Protein 6INX (pdb70)

Organism: NCBI:txid343517

Sequence (339 aa):
NYVVAGYVSDRHLPELTKEELKKLTHINIAFGHVREDRIQTGHLQNLKLLPELKRENPDLTILLSVGGWSAGGFSEAASTEAGRQAMAESAVRAVTEYALDGVDLDWEYPCYAEAGIAASPDDKANFTLLLRTMREALDRQGERDGRHYWLTIAAGADQYYIDGTEMAEVQRYLDFVQLMTYDMRGGFQTLTGHHTNLYTGTGDLFRISVDASVNLFVRAGVPKEKIVIGAAFYSRMWKDVPNVNRGLYQMSPGSGGYGPDFTELAAEYIDRNGFVRYWDEEAKAPYLFDGQTFISYDDEMSIRYKCDYVKAQELAGVMFWEYGCDRTHRLLDALYQGL

CATH classification: 3.20.20.80 (+1 more: 3.10.50.10)

Nearest PDB structures (foldseek):
  6inx-assembly1_A-2  TM=1.003E+00  e=4.781E-78  Paenibacillus barengoltzii
  5gzu-assembly1_A  TM=9.318E-01  e=1.012E-40  Paenibacillus sp. FPU-7
  5gzt-assembly1_B  TM=9.256E-01  e=2.520E-40  Paenibacillus sp. FPU-7
  4r5e-assembly1_A  TM=8.531E-01  e=5.513E-27  Cycas revoluta
  3wij-assembly1_A  TM=8.439E-01  e=3.861E-26  Cycas revoluta

Structure (mmCIF, N/CA/C/O backbone):
data_6INX
#
_entry.id   6INX
#
_cell.length_a   92.890
_cell.length_b   76.300
_cell.length_c   61.440
_cell.angle_alpha   90.00
_cell.angle_beta   126.79
_cell.angle_gamma   90.00
#
_symmetry.space_group_name_H-M   'C 1 2 1'
#
loop_
_entity.id
_entity.type
_entity.pdbx_description
1 polymer N-acetylglucosaminidase
2 water water
#
loop_
_atom_site.group_PDB
_atom_site.id
_atom_site.type_symbol
_atom_site.label_atom_id
_atom_site.label_alt_id
_atom_site.label_comp_id
_atom_site.label_asym_id
_atom_site.label_entity_id
_atom_site.label_seq_id
_atom_site.pdbx_PDB_ins_code
_atom_site.Cartn_x
_atom_site.Cartn_y
_atom_site.Cartn_z
_atom_site.occupancy
_atom_site.B_iso_or_equiv
_atom_site.auth_seq_id
_atom_site.auth_comp_id
_atom_site.auth_asym_id
_atom_site.auth_atom_id
_atom_site.pdbx_PDB_model_num
ATOM 1 N N . ASN A 1 4 ? 17.991 70.929 13.891 1.00 44.26 4 ASN A N 1
ATOM 2 C CA . ASN A 1 4 ? 17.678 69.633 13.299 1.00 33.50 4 ASN A CA 1
ATOM 3 C C . ASN A 1 4 ? 18.841 69.131 12.457 1.00 29.06 4 ASN A C 1
ATOM 4 O O . ASN A 1 4 ? 19.532 69.906 11.799 1.00 31.86 4 ASN A O 1
ATOM 9 N N . TYR A 1 5 ? 19.053 67.823 12.485 1.00 23.71 5 TYR A N 1
ATOM 10 C CA . TYR A 1 5 ? 20.127 67.196 11.735 1.00 21.15 5 TYR A CA 1
ATOM 11 C C . TYR A 1 5 ? 19.560 66.045 10.919 1.00 19.32 5 TYR A C 1
ATOM 12 O O . TYR A 1 5 ? 18.515 65.478 11.248 1.00 19.31 5 TYR A O 1
ATOM 21 N N . VAL A 1 6 ? 20.269 65.712 9.840 1.00 16.20 6 VAL A N 1
ATOM 22 C CA . VAL A 1 6 ? 19.936 64.534 9.046 1.00 17.22 6 VAL A CA 1
ATOM 23 C C . VAL A 1 6 ? 20.302 63.287 9.837 1.00 15.40 6 VAL A C 1
ATOM 24 O O . VAL A 1 6 ? 21.420 63.169 10.354 1.00 15.51 6 VAL A O 1
ATOM 28 N N . VAL A 1 7 ? 19.355 62.364 9.960 1.00 14.39 7 VAL A N 1
ATOM 29 C CA . VAL A 1 7 ? 19.608 61.010 10.448 1.00 14.27 7 VAL A CA 1
ATOM 30 C C . VAL A 1 7 ? 19.112 60.083 9.344 1.00 18.64 7 VAL A C 1
ATOM 31 O O . VAL A 1 7 ? 17.910 59.795 9.245 1.00 15.50 7 VAL A O 1
ATOM 35 N N . ALA A 1 8 ? 20.021 59.632 8.485 1.00 15.87 8 ALA A N 1
ATOM 36 C CA . ALA A 1 8 ? 19.653 58.945 7.255 1.00 17.01 8 ALA A CA 1
ATOM 37 C C . ALA A 1 8 ? 20.129 57.502 7.309 1.00 18.60 8 ALA A C 1
ATOM 38 O O . ALA A 1 8 ? 21.305 57.238 7.569 1.00 17.75 8 ALA A O 1
ATOM 40 N N . GLY A 1 9 ? 19.219 56.576 7.086 1.00 13.38 9 GLY A N 1
ATOM 41 C CA . GLY A 1 9 ? 19.578 55.175 7.122 1.00 11.86 9 GLY A CA 1
ATOM 42 C C . GLY A 1 9 ? 19.426 54.501 5.774 1.00 12.45 9 GLY A C 1
ATOM 43 O O . GLY A 1 9 ? 18.376 54.619 5.132 1.00 12.41 9 GLY A O 1
ATOM 44 N N . TYR A 1 10 ? 20.464 53.799 5.329 1.00 12.45 10 TYR A N 1
ATOM 45 C CA . TYR A 1 10 ? 20.298 52.869 4.221 1.00 11.66 10 TYR A CA 1
ATOM 46 C C . TYR A 1 10 ? 19.508 51.656 4.689 1.00 11.94 10 TYR A C 1
ATOM 47 O O . TYR A 1 10 ? 19.807 51.070 5.737 1.00 14.20 10 TYR A O 1
ATOM 56 N N . VAL A 1 11 ? 18.453 51.327 3.950 1.00 10.72 11 VAL A N 1
ATOM 57 C CA . VAL A 1 11 ? 17.631 50.155 4.223 1.00 12.25 11 VAL A CA 1
ATOM 58 C C . VAL A 1 11 ? 17.496 49.384 2.922 1.00 13.61 11 VAL A C 1
ATOM 59 O O . VAL A 1 11 ? 16.985 49.920 1.932 1.00 12.96 11 VAL A O 1
ATOM 63 N N . SER A 1 12 ? 17.951 48.133 2.914 1.00 14.19 12 SER A N 1
ATOM 64 C CA . SER A 1 12 ? 17.714 47.297 1.743 1.00 14.74 12 SER A CA 1
ATOM 65 C C . SER A 1 12 ? 16.215 47.101 1.536 1.00 15.19 12 SER A C 1
ATOM 66 O O . SER A 1 12 ? 15.428 47.115 2.485 1.00 16.31 12 SER A O 1
ATOM 69 N N . ASP A 1 13 ? 15.810 46.958 0.270 1.00 14.29 13 ASP A N 1
ATOM 70 C CA . ASP A 1 13 ? 14.399 46.714 -0.022 1.00 15.33 13 ASP A CA 1
ATOM 71 C C . ASP A 1 13 ? 13.882 45.517 0.767 1.00 18.16 13 ASP A C 1
ATOM 72 O O . ASP A 1 13 ? 12.744 45.521 1.254 1.00 18.12 13 ASP A O 1
ATOM 77 N N . ARG A 1 14 ? 14.729 44.501 0.934 1.00 18.53 14 ARG A N 1
ATOM 78 C CA . ARG A 1 14 ? 14.344 43.297 1.661 1.00 20.55 14 ARG A CA 1
ATOM 79 C C . ARG A 1 14 ? 14.040 43.586 3.129 1.00 21.08 14 ARG A C 1
ATOM 80 O O . ARG A 1 14 ? 13.257 42.857 3.754 1.00 23.14 14 ARG A O 1
ATOM 88 N N . HIS A 1 15 ? 14.618 44.647 3.693 1.00 18.72 15 HIS A N 1
ATOM 89 C CA . HIS A 1 15 ? 14.441 44.965 5.107 1.00 18.93 15 HIS A CA 1
ATOM 90 C C . HIS A 1 15 ? 13.342 45.984 5.377 1.00 20.45 15 HIS A C 1
ATOM 91 O O . HIS A 1 15 ? 13.055 46.262 6.545 1.00 20.51 15 HIS A O 1
ATOM 98 N N . LEU A 1 16 ? 12.730 46.553 4.341 1.00 19.28 16 LEU A N 1
ATOM 99 C CA . LEU A 1 16 ? 11.650 47.519 4.545 1.00 17.24 16 LEU A CA 1
ATOM 100 C C . LEU A 1 16 ? 10.546 47.027 5.474 1.00 20.35 16 LEU A C 1
ATOM 101 O O . LEU A 1 16 ? 10.118 47.804 6.342 1.00 20.49 16 LEU A O 1
ATOM 106 N N . PRO A 1 17 ? 10.047 45.790 5.364 1.00 23.64 17 PRO A N 1
ATOM 107 C CA . PRO A 1 17 ? 8.978 45.354 6.284 1.00 24.47 17 PRO A CA 1
ATOM 108 C C . PRO A 1 17 ? 9.404 45.281 7.738 1.00 25.54 17 PRO A C 1
ATOM 109 O O . PRO A 1 17 ? 8.536 45.250 8.619 1.00 29.31 17 PRO A O 1
ATOM 113 N N . GLU A 1 18 ? 10.700 45.250 8.026 1.00 23.69 18 GLU A N 1
ATOM 114 C CA . GLU A 1 18 ? 11.146 45.195 9.410 1.00 26.56 18 GLU A CA 1
ATOM 115 C C . GLU A 1 18 ? 11.092 46.546 10.114 1.00 31.19 18 GLU A C 1
ATOM 116 O O . GLU A 1 18 ? 11.219 46.587 11.342 1.00 31.03 18 GLU A O 1
ATOM 122 N N . LEU A 1 19 ? 10.895 47.639 9.379 1.00 23.46 19 LEU A N 1
ATOM 123 C CA . LEU A 1 19 ? 10.852 48.956 9.999 1.00 24.44 19 LEU A CA 1
ATOM 124 C C . LEU A 1 19 ? 9.613 49.089 10.877 1.00 22.32 19 LEU A C 1
ATOM 125 O O . LEU A 1 19 ? 8.492 48.807 10.440 1.00 27.10 19 LEU A O 1
ATOM 130 N N . THR A 1 20 ? 9.822 49.516 12.117 1.00 25.41 20 THR A N 1
ATOM 131 C CA . THR A 1 20 ? 8.751 49.756 13.071 1.00 26.77 20 THR A CA 1
ATOM 132 C C . THR A 1 20 ? 8.507 51.253 13.200 1.00 26.60 20 THR A C 1
ATOM 133 O O . THR A 1 20 ? 9.340 52.077 12.816 1.00 21.72 20 THR A O 1
ATOM 137 N N . LYS A 1 21 ? 7.343 51.602 13.756 1.00 25.62 21 LYS A N 1
ATOM 138 C CA . LYS A 1 21 ? 7.020 53.015 13.929 1.00 23.77 21 LYS A CA 1
ATOM 139 C C . LYS A 1 21 ? 8.051 53.716 14.807 1.00 22.53 21 LYS A C 1
ATOM 140 O O . LYS A 1 21 ? 8.464 54.846 14.510 1.00 21.21 21 LYS A O 1
ATOM 146 N N . GLU A 1 22 ? 8.479 53.064 15.892 1.00 23.77 22 GLU A N 1
ATOM 147 C CA . GLU A 1 22 ? 9.459 53.678 16.785 1.00 25.58 22 GLU A CA 1
ATOM 148 C C . GLU A 1 22 ? 10.767 53.978 16.059 1.00 24.33 22 GLU A C 1
ATOM 149 O O . GLU A 1 22 ? 11.362 55.043 16.257 1.00 22.99 22 GLU A O 1
ATOM 155 N N . GLU A 1 23 ? 11.222 53.056 15.203 1.00 22.57 23 GLU A N 1
ATOM 156 C CA . GLU A 1 23 ? 12.440 53.297 14.431 1.00 22.34 23 GLU A CA 1
ATOM 157 C C . GLU A 1 23 ? 12.229 54.391 13.395 1.00 19.27 23 GLU A C 1
ATOM 158 O O . GLU A 1 23 ? 13.106 55.241 13.191 1.00 21.01 23 GLU A O 1
ATOM 164 N N . LEU A 1 24 ? 11.073 54.380 12.725 1.00 16.71 24 LEU A N 1
ATOM 165 C CA . LEU A 1 24 ? 10.805 55.366 11.684 1.00 20.66 24 LEU A CA 1
ATOM 166 C C . LEU A 1 24 ? 10.818 56.780 12.238 1.00 19.75 24 LEU A C 1
ATOM 167 O O . LEU A 1 24 ? 11.241 57.712 11.544 1.00 22.28 24 LEU A O 1
ATOM 172 N N . LYS A 1 25 ? 10.377 56.961 13.486 1.00 19.11 25 LYS A N 1
ATOM 173 C CA . LYS A 1 25 ? 10.338 58.293 14.073 1.00 20.38 25 LYS A CA 1
ATOM 174 C C . LYS A 1 25 ? 11.725 58.810 14.426 1.00 18.41 25 LYS A C 1
ATOM 175 O O . LYS A 1 25 ? 11.883 60.014 14.650 1.00 22.53 25 LYS A O 1
ATOM 181 N N . LYS A 1 26 ? 12.724 57.934 14.479 1.00 19.25 26 LYS A N 1
ATOM 182 C CA . LYS A 1 26 ? 14.091 58.338 14.772 1.00 17.45 26 LYS A CA 1
ATOM 183 C C . LYS A 1 26 ? 14.868 58.751 13.533 1.00 20.87 26 LYS A C 1
ATOM 184 O O . LYS A 1 26 ? 15.928 59.372 13.664 1.00 21.41 26 LYS A O 1
ATOM 190 N N . LEU A 1 27 ? 14.374 58.416 12.348 1.00 16.92 27 LEU A N 1
ATOM 191 C CA . LEU A 1 27 ? 15.038 58.737 11.096 1.00 17.06 27 LEU A CA 1
ATOM 192 C C . LEU A 1 27 ? 14.430 59.985 10.471 1.00 19.48 27 LEU A C 1
ATOM 193 O O . LEU A 1 27 ? 13.232 60.254 10.605 1.00 18.83 27 LEU A O 1
ATOM 198 N N . THR A 1 28 ? 15.269 60.755 9.786 1.00 14.42 28 THR A N 1
ATOM 199 C CA . THR A 1 28 ? 14.767 61.799 8.904 1.00 14.98 28 THR A CA 1
ATOM 200 C C . THR A 1 28 ? 14.708 61.348 7.457 1.00 15.62 28 THR A C 1
ATOM 201 O O . THR A 1 28 ? 13.860 61.830 6.698 1.00 14.17 28 THR A O 1
ATOM 205 N N . HIS A 1 29 ? 15.564 60.402 7.075 1.00 15.13 29 HIS A N 1
ATOM 206 C CA . HIS A 1 29 ? 15.637 59.919 5.706 1.00 13.88 29 HIS A CA 1
ATOM 207 C C . HIS A 1 29 ? 15.869 58.416 5.710 1.00 12.85 29 HIS A C 1
ATOM 208 O O . HIS A 1 29 ? 16.572 57.882 6.570 1.00 12.94 29 HIS A O 1
ATOM 215 N N . ILE A 1 30 ? 15.285 57.743 4.729 1.00 13.09 30 ILE A N 1
ATOM 216 C CA . ILE A 1 30 ? 15.633 56.367 4.405 1.00 13.43 30 ILE A CA 1
ATOM 217 C C . ILE A 1 30 ? 16.134 56.353 2.971 1.00 12.31 30 ILE A C 1
ATOM 218 O O . ILE A 1 30 ? 15.517 56.964 2.095 1.00 13.88 30 ILE A O 1
ATOM 223 N N . ASN A 1 31 ? 17.265 55.675 2.737 1.00 11.87 31 ASN A N 1
ATOM 224 C CA . ASN A 1 31 ? 17.797 55.430 1.396 1.00 12.73 31 ASN A CA 1
ATOM 225 C C . ASN A 1 31 ? 17.550 53.961 1.059 1.00 11.49 31 ASN A C 1
ATOM 226 O O . ASN A 1 31 ? 18.133 53.069 1.686 1.00 12.87 31 ASN A O 1
ATOM 231 N N . ILE A 1 32 ? 16.689 53.703 0.077 1.00 10.45 32 ILE A N 1
ATOM 232 C CA . ILE A 1 32 ? 16.332 52.326 -0.254 1.00 9.72 32 ILE A CA 1
ATOM 233 C C . ILE A 1 32 ? 17.375 51.751 -1.207 1.00 11.81 32 ILE A C 1
ATOM 234 O O . ILE A 1 32 ? 17.581 52.280 -2.299 1.00 11.48 32 ILE A O 1
ATOM 239 N N . ALA A 1 33 ? 17.991 50.633 -0.824 1.00 12.25 33 ALA A N 1
ATOM 240 C CA . ALA A 1 33 ? 19.072 50.020 -1.597 1.00 11.40 33 ALA A CA 1
ATOM 241 C C . ALA A 1 33 ? 18.581 48.729 -2.247 1.00 12.90 33 ALA A C 1
ATOM 242 O O . ALA A 1 33 ? 18.104 47.832 -1.541 1.00 13.93 33 ALA A O 1
ATOM 244 N N . PHE A 1 34 ? 18.706 48.606 -3.576 1.00 12.82 34 PHE A N 1
ATOM 245 C CA . PHE A 1 34 ? 19.216 49.619 -4.520 1.00 9.76 34 PHE A CA 1
ATOM 246 C C . PHE A 1 34 ? 18.436 49.456 -5.821 1.00 14.04 34 PHE A C 1
ATOM 247 O O . PHE A 1 34 ? 18.171 48.327 -6.242 1.00 15.46 34 PHE A O 1
ATOM 255 N N . GLY A 1 35 ? 18.123 50.554 -6.498 1.00 11.96 35 GLY A N 1
ATOM 256 C CA . GLY A 1 35 ? 17.829 50.468 -7.914 1.00 11.02 35 GLY A CA 1
ATOM 257 C C . GLY A 1 35 ? 19.090 50.225 -8.720 1.00 10.57 35 GLY A C 1
ATOM 258 O O . GLY A 1 35 ? 20.209 50.437 -8.251 1.00 11.66 35 GLY A O 1
ATOM 259 N N . HIS A 1 36 ? 18.913 49.728 -9.944 1.00 12.28 36 HIS A N 1
ATOM 260 C CA . HIS A 1 36 ? 20.026 49.455 -10.845 1.00 12.23 36 HIS A CA 1
ATOM 261 C C . HIS A 1 36 ? 19.843 50.231 -12.145 1.00 12.41 36 HIS A C 1
ATOM 262 O O . HIS A 1 36 ? 18.778 50.785 -12.408 1.00 15.55 36 HIS A O 1
ATOM 269 N N . VAL A 1 37 ? 20.901 50.270 -12.957 1.00 11.42 37 VAL A N 1
ATOM 270 C CA . VAL A 1 37 ? 20.892 50.963 -14.245 1.00 13.03 37 VAL A CA 1
ATOM 271 C C . VAL A 1 37 ? 20.980 49.920 -15.350 1.00 11.89 37 VAL A C 1
ATOM 272 O O . VAL A 1 37 ? 21.915 49.109 -15.376 1.00 14.96 37 VAL A O 1
ATOM 276 N N . ARG A 1 38 ? 20.005 49.935 -16.254 1.00 10.73 38 ARG A N 1
ATOM 277 C CA . ARG A 1 38 ? 20.033 49.114 -17.456 1.00 14.77 38 ARG A CA 1
ATOM 278 C C . ARG A 1 38 ? 19.474 49.952 -18.590 1.00 14.99 38 ARG A C 1
ATOM 279 O O . ARG A 1 38 ? 18.477 50.657 -18.405 1.00 12.44 38 ARG A O 1
ATOM 287 N N . GLU A 1 39 ? 20.120 49.878 -19.756 1.00 15.06 39 GLU A N 1
ATOM 288 C CA . GLU A 1 39 ? 19.682 50.638 -20.930 1.00 16.93 39 GLU A CA 1
ATOM 289 C C . GLU A 1 39 ? 19.576 52.127 -20.614 1.00 12.63 39 GLU A C 1
ATOM 290 O O . GLU A 1 39 ? 18.652 52.818 -21.050 1.00 13.83 39 GLU A O 1
ATOM 296 N N . ASP A 1 40 ? 20.528 52.614 -19.816 1.00 11.58 40 ASP A N 1
ATOM 297 C CA . ASP A 1 40 ? 20.638 54.022 -19.446 1.00 11.32 40 ASP A CA 1
ATOM 298 C C . ASP A 1 40 ? 19.500 54.496 -18.556 1.00 9.71 40 ASP A C 1
ATOM 299 O O . ASP A 1 40 ? 19.314 55.703 -18.399 1.00 10.25 40 ASP A O 1
ATOM 304 N N . ARG A 1 41 ? 18.738 53.598 -17.945 1.00 10.11 41 ARG A N 1
ATOM 305 C CA . ARG A 1 41 ? 17.588 53.970 -17.134 1.00 9.08 41 ARG A CA 1
ATOM 306 C C . ARG A 1 41 ? 17.615 53.283 -15.771 1.00 11.78 41 ARG A C 1
ATOM 307 O O . ARG A 1 41 ? 18.025 52.122 -15.646 1.00 11.82 41 ARG A O 1
ATOM 315 N N . ILE A 1 42 ? 17.153 54.012 -14.756 1.00 11.19 42 ILE A N 1
ATOM 316 C CA . ILE A 1 42 ? 16.962 53.445 -13.424 1.00 11.01 42 ILE A CA 1
ATOM 317 C C . ILE A 1 42 ? 15.889 52.371 -13.475 1.00 13.23 42 ILE A C 1
ATOM 318 O O . ILE A 1 42 ? 14.779 52.600 -13.974 1.00 13.00 42 ILE A O 1
ATOM 323 N N . GLN A 1 43 ? 16.212 51.196 -12.940 1.00 12.41 43 GLN A N 1
ATOM 324 C CA . GLN A 1 43 ? 15.324 50.043 -12.930 1.00 14.66 43 GLN A CA 1
ATOM 325 C C . GLN A 1 43 ? 14.885 49.753 -11.503 1.00 13.10 43 GLN A C 1
ATOM 326 O O . GLN A 1 43 ? 15.722 49.686 -10.598 1.00 13.56 43 GLN A O 1
ATOM 332 N N . THR A 1 44 ? 13.575 49.563 -11.312 1.00 13.76 44 THR A N 1
ATOM 333 C CA . THR A 1 44 ? 13.009 49.225 -10.008 1.00 15.34 44 THR A CA 1
ATOM 334 C C . THR A 1 44 ? 12.275 47.890 -9.984 1.00 17.60 44 THR A C 1
ATOM 335 O O . THR A 1 44 ? 11.773 47.506 -8.924 1.00 17.62 44 THR A O 1
ATOM 339 N N . GLY A 1 45 ? 12.208 47.171 -11.109 1.00 17.54 45 GLY A N 1
ATOM 340 C CA . GLY A 1 45 ? 11.371 45.983 -11.201 1.00 20.74 45 GLY A CA 1
ATOM 341 C C . GLY A 1 45 ? 11.802 44.833 -10.314 1.00 22.39 45 GLY A C 1
ATOM 342 O O . GLY A 1 45 ? 10.985 43.958 -10.010 1.00 22.56 45 GLY A O 1
ATOM 343 N N . HIS A 1 46 ? 13.064 44.807 -9.896 1.00 18.82 46 HIS A N 1
ATOM 344 C CA . HIS A 1 46 ? 13.541 43.756 -9.008 1.00 19.59 46 HIS A CA 1
ATOM 345 C C . HIS A 1 46 ? 13.222 44.032 -7.543 1.00 19.41 46 HIS A C 1
ATOM 346 O O . HIS A 1 46 ? 13.347 43.123 -6.714 1.00 22.15 46 HIS A O 1
ATOM 353 N N . LEU A 1 47 ? 12.827 45.255 -7.200 1.00 16.47 47 LEU A N 1
ATOM 354 C CA . LEU A 1 47 ? 12.548 45.598 -5.811 1.00 19.35 47 LEU A CA 1
ATOM 355 C C . LEU A 1 47 ? 11.139 45.155 -5.439 1.00 21.00 47 LEU A C 1
ATOM 356 O O . LEU A 1 47 ? 10.204 45.280 -6.233 1.00 24.13 47 LEU A O 1
ATOM 361 N N . GLN A 1 48 ? 10.983 44.648 -4.217 1.00 28.33 48 GLN A N 1
ATOM 362 C CA . GLN A 1 48 ? 9.776 43.907 -3.869 1.00 29.14 48 GLN A CA 1
ATOM 363 C C . GLN A 1 48 ? 8.816 44.628 -2.932 1.00 30.95 48 GLN A C 1
ATOM 364 O O . GLN A 1 48 ? 7.619 44.335 -2.962 1.00 34.58 48 GLN A O 1
ATOM 370 N N . ASN A 1 49 ? 9.288 45.566 -2.112 1.00 24.03 49 ASN A N 1
ATOM 371 C CA . ASN A 1 49 ? 8.475 46.104 -1.027 1.00 21.16 49 ASN A CA 1
ATOM 372 C C . ASN A 1 49 ? 8.121 47.577 -1.207 1.00 19.86 49 ASN A C 1
ATOM 373 O O . ASN A 1 49 ? 7.777 48.250 -0.228 1.00 18.14 49 ASN A O 1
ATOM 378 N N . LEU A 1 50 ? 8.167 48.088 -2.440 1.00 21.50 50 LEU A N 1
ATOM 379 C CA . LEU A 1 50 ? 7.926 49.509 -2.656 1.00 18.06 50 LEU A CA 1
ATOM 380 C C . LEU A 1 50 ? 6.481 49.909 -2.387 1.00 17.78 50 LEU A C 1
ATOM 381 O O . LEU A 1 50 ? 6.217 51.098 -2.169 1.00 20.72 50 LEU A O 1
ATOM 386 N N . LYS A 1 51 ? 5.550 48.952 -2.386 1.00 21.93 51 LYS A N 1
ATOM 387 C CA . LYS A 1 51 ? 4.162 49.255 -2.051 1.00 22.78 51 LYS A CA 1
ATOM 388 C C . LYS A 1 51 ? 3.972 49.582 -0.578 1.00 23.74 51 LYS A C 1
ATOM 389 O O . LYS A 1 51 ? 2.915 50.109 -0.209 1.00 20.83 51 LYS A O 1
ATOM 395 N N . LEU A 1 52 ? 4.967 49.295 0.263 1.00 19.34 52 LEU A N 1
ATOM 396 C CA . LEU A 1 52 ? 4.908 49.607 1.685 1.00 17.71 52 LEU A CA 1
ATOM 397 C C . LEU A 1 52 ? 5.166 51.078 1.985 1.00 17.57 52 LEU A C 1
ATOM 398 O O . LEU A 1 52 ? 4.898 51.518 3.107 1.00 18.56 52 LEU A O 1
ATOM 403 N N . LEU A 1 53 ? 5.660 51.848 1.016 1.00 16.78 53 LEU A N 1
ATOM 404 C CA . LEU A 1 53 ? 6.110 53.205 1.315 1.00 19.86 53 LEU A CA 1
ATOM 405 C C . LEU A 1 53 ? 5.023 54.142 1.835 1.00 17.23 53 LEU A C 1
ATOM 406 O O . LEU A 1 53 ? 5.303 54.883 2.793 1.00 18.47 53 LEU A O 1
ATOM 411 N N . PRO A 1 54 ? 3.803 54.182 1.275 1.00 19.71 54 PRO A N 1
ATOM 412 C CA . PRO A 1 54 ? 2.776 55.059 1.862 1.00 19.18 54 PRO A CA 1
ATOM 413 C C . PRO A 1 54 ? 2.538 54.828 3.344 1.00 18.58 54 PRO A C 1
ATOM 414 O O . PRO A 1 54 ? 2.342 55.797 4.086 1.00 20.15 54 PRO A O 1
ATOM 418 N N . GLU A 1 55 ? 2.550 53.573 3.798 1.00 16.96 55 GLU A N 1
ATOM 419 C CA . GLU A 1 55 ? 2.338 53.308 5.218 1.00 16.93 55 GLU A CA 1
ATOM 420 C C . GLU A 1 55 ? 3.509 53.798 6.053 1.00 20.40 55 GLU A C 1
ATOM 421 O O . GLU A 1 55 ? 3.316 54.296 7.170 1.00 21.33 55 GLU A O 1
ATOM 427 N N . LEU A 1 56 ? 4.734 53.664 5.536 1.00 18.73 56 LEU A N 1
ATOM 428 C CA . LEU A 1 56 ? 5.884 54.191 6.263 1.00 19.16 56 LEU A CA 1
ATOM 429 C C . LEU A 1 56 ? 5.782 55.703 6.408 1.00 19.07 56 LEU A C 1
ATOM 430 O O . LEU A 1 56 ? 6.076 56.258 7.475 1.00 21.60 56 LEU A O 1
ATOM 435 N N . LYS A 1 57 ? 5.365 56.386 5.341 1.00 20.32 57 LYS A N 1
ATOM 436 C CA . LYS A 1 57 ? 5.206 57.832 5.403 1.00 19.63 57 LYS A CA 1
ATOM 437 C C . LYS A 1 57 ? 4.066 58.227 6.328 1.00 22.43 57 LYS A C 1
ATOM 438 O O . LYS A 1 57 ? 4.136 59.270 6.984 1.00 23.71 57 LYS A O 1
ATOM 444 N N . ARG A 1 58 ? 3.010 57.414 6.387 1.00 23.48 58 ARG A N 1
ATOM 445 C CA . ARG A 1 58 ? 1.921 57.686 7.319 1.00 21.75 58 ARG A CA 1
ATOM 446 C C . ARG A 1 58 ? 2.403 57.598 8.763 1.00 21.62 58 ARG A C 1
ATOM 447 O O . ARG A 1 58 ? 2.010 58.411 9.608 1.00 25.12 58 ARG A O 1
ATOM 455 N N . GLU A 1 59 ? 3.288 56.640 9.055 1.00 23.56 59 GLU A N 1
ATOM 456 C CA . GLU A 1 59 ? 3.792 56.468 10.417 1.00 21.59 59 GLU A CA 1
ATOM 457 C C . GLU A 1 59 ? 4.725 57.601 10.843 1.00 25.04 59 GLU A C 1
ATOM 458 O O . GLU A 1 59 ? 4.769 57.947 12.030 1.00 24.52 59 GLU A O 1
ATOM 464 N N . ASN A 1 60 ? 5.495 58.167 9.913 1.00 20.26 60 ASN A N 1
ATOM 465 C CA . ASN A 1 60 ? 6.294 59.364 10.182 1.00 21.14 60 ASN A CA 1
ATOM 466 C C . ASN A 1 60 ? 6.180 60.305 8.996 1.00 22.63 60 ASN A C 1
ATOM 467 O O . ASN A 1 60 ? 6.952 60.212 8.033 1.00 20.06 60 ASN A O 1
ATOM 472 N N . PRO A 1 61 ? 5.234 61.247 9.035 1.00 22.33 61 PRO A N 1
ATOM 473 C CA . PRO A 1 61 ? 5.039 62.142 7.885 1.00 20.59 61 PRO A CA 1
ATOM 474 C C . PRO A 1 61 ? 6.206 63.079 7.612 1.00 21.99 61 PRO A C 1
ATOM 475 O O . PRO A 1 61 ? 6.222 63.708 6.546 1.00 27.28 61 PRO A O 1
ATOM 479 N N . ASP A 1 62 ? 7.171 63.195 8.525 1.00 21.60 62 ASP A N 1
ATOM 480 C CA . ASP A 1 62 ? 8.358 64.011 8.314 1.00 22.46 62 ASP A CA 1
ATOM 481 C C . ASP A 1 62 ? 9.480 63.251 7.615 1.00 20.21 62 ASP A C 1
ATOM 482 O O . ASP A 1 62 ? 10.521 63.846 7.313 1.00 21.91 62 ASP A O 1
ATOM 487 N N . LEU A 1 63 ? 9.293 61.961 7.358 1.00 15.99 63 LEU A N 1
ATOM 48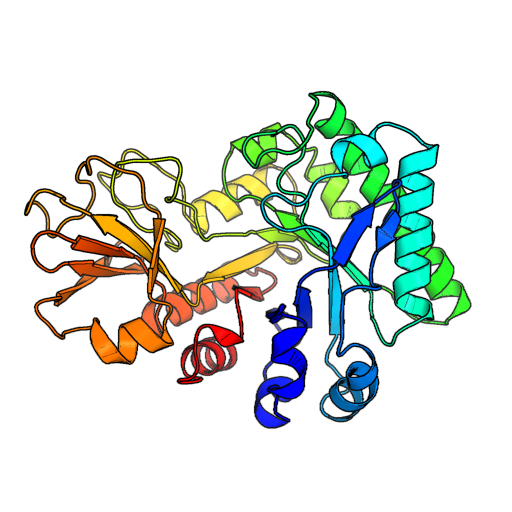8 C CA . LEU A 1 63 ? 10.341 61.121 6.792 1.00 17.52 63 LEU A CA 1
ATOM 489 C C . LEU A 1 63 ? 10.456 61.354 5.292 1.00 16.15 63 LEU A C 1
ATOM 490 O O . LEU A 1 63 ? 9.443 61.404 4.587 1.00 19.81 63 LEU A O 1
ATOM 495 N N . THR A 1 64 ? 11.692 61.492 4.804 1.00 14.45 64 THR A N 1
ATOM 496 C CA . THR A 1 64 ? 11.977 61.585 3.375 1.00 13.41 64 THR A CA 1
ATOM 497 C C . THR A 1 64 ? 12.527 60.240 2.906 1.00 15.31 64 THR A C 1
ATOM 498 O O . THR A 1 64 ? 13.485 59.724 3.491 1.00 14.86 64 THR A O 1
ATOM 502 N N . ILE A 1 65 ? 11.920 59.672 1.868 1.00 13.40 65 ILE A N 1
ATOM 503 C CA . ILE A 1 65 ? 12.266 58.336 1.386 1.00 11.73 65 ILE A CA 1
ATOM 504 C C . ILE A 1 65 ? 12.895 58.471 0.009 1.00 11.60 65 ILE A C 1
ATOM 505 O O . ILE A 1 65 ? 12.230 58.872 -0.954 1.00 12.92 65 ILE A O 1
ATOM 510 N N . LEU A 1 66 ? 14.175 58.118 -0.095 1.00 11.98 66 LEU A N 1
ATOM 511 C CA . LEU A 1 66 ? 14.908 58.191 -1.352 1.00 12.56 66 LEU A CA 1
ATOM 512 C C . LEU A 1 66 ? 15.162 56.794 -1.906 1.00 11.27 66 LEU A C 1
ATOM 513 O O . LEU A 1 66 ? 15.326 55.822 -1.157 1.00 12.09 66 LEU A O 1
ATOM 518 N N . LEU A 1 67 ? 15.194 56.694 -3.229 1.00 10.23 67 LEU A N 1
ATOM 519 C CA . LEU A 1 67 ? 15.644 55.468 -3.874 1.00 9.50 67 LEU A CA 1
ATOM 520 C C . LEU A 1 67 ? 17.129 55.615 -4.166 1.00 11.46 67 LEU A C 1
ATOM 521 O O . LEU A 1 67 ? 17.524 56.513 -4.920 1.00 11.00 67 LEU A O 1
ATOM 526 N N . SER A 1 68 ? 17.951 54.760 -3.565 1.00 11.74 68 SER A N 1
ATOM 527 C CA . SER A 1 68 ? 19.372 54.774 -3.872 1.00 11.51 68 SER A CA 1
ATOM 528 C C . SER A 1 68 ? 19.610 53.923 -5.107 1.00 11.56 68 SER A C 1
ATOM 529 O O . SER A 1 68 ? 19.094 52.809 -5.209 1.00 12.23 68 SER A O 1
ATOM 532 N N . VAL A 1 69 ? 20.385 54.446 -6.049 1.00 9.99 69 VAL A N 1
ATOM 533 C CA . VAL A 1 69 ? 20.601 53.801 -7.341 1.00 10.47 69 VAL A CA 1
ATOM 534 C C . VAL A 1 69 ? 22.084 53.516 -7.462 1.00 11.04 69 VAL A C 1
ATOM 535 O O . VAL A 1 69 ? 22.895 54.445 -7.442 1.00 11.68 69 VAL A O 1
ATOM 539 N N . GLY A 1 70 ? 22.436 52.240 -7.604 1.00 10.91 70 GLY A N 1
ATOM 540 C CA . GLY A 1 70 ? 23.826 51.875 -7.792 1.00 12.47 70 GLY A CA 1
ATOM 541 C C . GLY A 1 70 ? 24.329 50.953 -6.709 1.00 12.03 70 GLY A C 1
ATOM 542 O O . GLY A 1 70 ? 23.764 49.876 -6.497 1.00 12.99 70 GLY A O 1
ATOM 543 N N . GLY A 1 71 ? 25.387 51.367 -6.013 1.00 10.61 71 GLY A N 1
ATOM 544 C CA . GLY A 1 71 ? 26.071 50.517 -5.062 1.00 13.05 71 GLY A CA 1
ATOM 545 C C . GLY A 1 71 ? 27.334 49.933 -5.666 1.00 11.93 71 GLY A C 1
ATOM 546 O O . GLY A 1 71 ? 27.589 50.023 -6.869 1.00 11.37 71 GLY A O 1
ATOM 547 N N . TRP A 1 72 ? 28.144 49.317 -4.804 1.00 13.77 72 TRP A N 1
ATOM 548 C CA . TRP A 1 72 ? 29.412 48.762 -5.262 1.00 12.52 72 TRP A CA 1
ATOM 549 C C . TRP A 1 72 ? 29.182 47.668 -6.296 1.00 13.27 72 TRP A C 1
ATOM 550 O O . TRP A 1 72 ? 28.423 46.723 -6.062 1.00 14.01 72 TRP A O 1
ATOM 561 N N . SER A 1 73 ? 29.832 47.820 -7.451 1.00 12.42 73 SER A N 1
ATOM 562 C CA . SER A 1 73 ? 29.811 46.917 -8.601 1.00 10.23 73 SER A CA 1
ATOM 563 C C . SER A 1 73 ? 28.578 47.059 -9.478 1.00 12.32 73 SER A C 1
ATOM 564 O O . SER A 1 73 ? 28.421 46.289 -10.432 1.00 14.41 73 SER A O 1
ATOM 567 N N . ALA A 1 74 ? 27.717 48.033 -9.207 1.00 11.02 74 ALA A N 1
ATOM 568 C CA . ALA A 1 74 ? 26.565 48.282 -10.059 1.00 11.31 74 ALA A CA 1
ATOM 569 C C . ALA A 1 74 ? 27.014 49.122 -11.247 1.00 12.87 74 ALA A C 1
ATOM 570 O O . ALA A 1 74 ? 27.465 50.261 -11.075 1.00 12.75 74 ALA A O 1
ATOM 572 N N . GLY A 1 75 ? 26.877 48.575 -12.457 1.00 11.78 75 GLY A N 1
ATOM 573 C CA . GLY A 1 75 ? 27.380 49.234 -13.641 1.00 12.88 75 GLY A CA 1
ATOM 574 C C . GLY A 1 75 ? 26.323 50.058 -14.351 1.00 11.88 75 GLY A C 1
ATOM 575 O O . GLY A 1 75 ? 25.202 50.238 -13.880 1.00 12.98 75 GLY A O 1
ATOM 576 N N . GLY A 1 76 ? 26.715 50.574 -15.516 1.00 10.86 76 GLY A N 1
ATOM 577 C CA . GLY A 1 76 ? 25.816 51.321 -16.377 1.00 11.68 76 GLY A CA 1
ATOM 578 C C . GLY A 1 76 ? 25.926 52.828 -16.275 1.00 11.68 76 GLY A C 1
ATOM 579 O O . GLY A 1 76 ? 25.372 53.523 -17.130 1.00 11.34 76 GLY A O 1
ATOM 580 N N . PHE A 1 77 ? 26.639 53.348 -15.273 1.00 9.34 77 PHE A N 1
ATOM 581 C CA . PHE A 1 77 ? 26.656 54.788 -15.028 1.00 9.85 77 PHE A CA 1
ATOM 582 C C . PHE A 1 77 ? 27.543 55.528 -16.015 1.00 9.40 77 PHE A C 1
ATOM 583 O O . PHE A 1 77 ? 27.135 56.549 -16.572 1.00 10.44 77 PHE A O 1
ATOM 591 N N . SER A 1 78 ? 28.792 55.083 -16.194 1.00 10.92 78 SER A N 1
ATOM 592 C CA . SER A 1 78 ? 29.660 55.757 -17.154 1.00 8.57 78 SER A CA 1
ATOM 593 C C . SER A 1 78 ? 29.038 55.732 -18.546 1.00 10.05 78 SER A C 1
ATOM 594 O O . SER A 1 78 ? 29.091 56.723 -19.282 1.00 10.77 78 SER A O 1
ATOM 597 N N . GLU A 1 79 ? 28.436 54.603 -18.913 1.00 9.65 79 GLU A N 1
ATOM 598 C CA . GLU A 1 79 ? 27.755 54.482 -20.203 1.00 10.23 79 GLU A CA 1
ATOM 599 C C . GLU A 1 79 ? 26.612 55.487 -20.326 1.00 12.01 79 GLU A C 1
ATOM 600 O O . GLU A 1 79 ? 26.523 56.234 -21.314 1.00 11.71 79 GLU A O 1
ATOM 606 N N . ALA A 1 80 ? 25.731 55.529 -19.323 1.00 12.67 80 ALA A N 1
ATOM 607 C CA . ALA A 1 80 ? 24.594 56.447 -19.378 1.00 10.62 80 ALA A CA 1
ATOM 608 C C . ALA A 1 80 ? 25.056 57.898 -19.378 1.00 11.77 80 ALA A C 1
ATOM 609 O O . ALA A 1 80 ? 24.518 58.729 -20.114 1.00 12.55 80 ALA A O 1
ATOM 611 N N . ALA A 1 81 ? 26.061 58.223 -18.560 1.00 9.24 81 ALA A N 1
ATOM 612 C CA . ALA A 1 81 ? 26.482 59.614 -18.474 1.00 9.22 81 ALA A CA 1
ATOM 613 C C . ALA A 1 81 ? 27.235 60.085 -19.707 1.00 10.09 81 ALA A C 1
ATOM 614 O O . ALA A 1 81 ? 27.431 61.296 -19.857 1.00 11.03 81 ALA A O 1
ATOM 616 N N . SER A 1 82 ? 27.662 59.172 -20.579 1.00 11.27 82 SER A N 1
ATOM 617 C CA . SER A 1 82 ? 28.543 59.498 -21.692 1.00 11.94 82 SER A CA 1
ATOM 618 C C . SER A 1 82 ? 27.832 60.170 -22.861 1.00 12.45 82 SER A C 1
ATOM 619 O O . SER A 1 82 ? 28.518 60.700 -23.743 1.00 13.55 82 SER A O 1
ATOM 622 N N . THR A 1 83 ? 26.500 60.154 -22.908 1.00 12.16 83 THR A N 1
ATOM 623 C CA . THR A 1 83 ? 25.764 60.782 -24.001 1.00 11.25 83 THR A CA 1
ATOM 624 C C . THR A 1 83 ? 24.639 61.630 -23.435 1.00 12.09 83 THR A C 1
ATOM 625 O O . THR A 1 83 ? 24.131 61.372 -22.338 1.00 10.44 83 THR A O 1
ATOM 629 N N . GLU A 1 84 ? 24.255 62.653 -24.201 1.00 11.20 84 GLU A N 1
ATOM 630 C CA . GLU A 1 84 ? 23.086 63.435 -23.824 1.00 11.99 84 GLU A CA 1
ATOM 631 C C . GLU A 1 84 ? 21.848 62.552 -23.725 1.00 10.42 84 GLU A C 1
ATOM 632 O O . GLU A 1 84 ? 21.025 62.719 -22.819 1.00 11.87 84 GLU A O 1
ATOM 638 N N . ALA A 1 85 ? 21.712 61.585 -24.641 1.00 10.87 85 ALA A N 1
ATOM 639 C CA . ALA A 1 85 ? 20.556 60.696 -24.606 1.00 10.55 85 ALA A CA 1
ATOM 640 C C . ALA A 1 85 ? 20.516 59.893 -23.314 1.00 8.88 85 ALA A C 1
ATOM 641 O O . ALA A 1 85 ? 19.455 59.738 -22.704 1.00 9.85 85 ALA A O 1
ATOM 643 N N . GLY A 1 86 ? 21.669 59.368 -22.889 1.00 9.73 86 GLY A N 1
ATOM 644 C CA . GLY A 1 86 ? 21.704 58.581 -21.668 1.00 10.80 86 GLY A CA 1
ATOM 645 C C . GLY A 1 86 ? 21.458 59.409 -20.423 1.00 9.98 86 GLY A C 1
ATOM 646 O O . GLY A 1 86 ? 20.832 58.928 -19.475 1.00 10.38 86 GLY A O 1
ATOM 647 N N . ARG A 1 87 ? 21.943 60.655 -20.406 1.00 10.14 87 ARG A N 1
ATOM 648 C CA . ARG A 1 87 ? 21.664 61.536 -19.273 1.00 9.32 87 ARG A CA 1
ATOM 649 C C . ARG A 1 87 ? 20.183 61.878 -19.204 1.00 9.00 87 ARG A C 1
ATOM 650 O O . ARG A 1 87 ? 19.590 61.883 -18.118 1.00 10.23 87 ARG A O 1
ATOM 658 N N . GLN A 1 88 ? 19.559 62.135 -20.358 1.00 9.32 88 GLN A N 1
ATOM 659 C CA . GLN A 1 88 ? 18.114 62.355 -20.375 1.00 10.36 88 GLN A CA 1
ATOM 660 C C . GLN A 1 88 ? 17.350 61.104 -19.952 1.00 9.76 88 GLN A C 1
ATOM 661 O O . GLN A 1 88 ? 16.318 61.194 -19.272 1.00 10.69 88 GLN A O 1
ATOM 667 N N . ALA A 1 89 ? 17.816 59.923 -20.378 1.00 9.07 89 ALA A N 1
ATOM 668 C CA . ALA A 1 89 ? 17.133 58.689 -19.993 1.00 8.72 89 ALA A CA 1
ATOM 669 C C . ALA A 1 89 ? 17.185 58.475 -18.487 1.00 8.81 89 ALA A C 1
ATOM 670 O O . ALA A 1 89 ? 16.187 58.070 -17.881 1.00 10.00 89 ALA A O 1
ATOM 672 N N . MET A 1 90 ? 18.342 58.733 -17.870 1.00 9.40 90 MET A N 1
ATOM 673 C CA . MET A 1 90 ? 18.446 58.619 -16.422 1.00 8.56 90 MET A CA 1
ATOM 674 C C . MET A 1 90 ? 17.498 59.589 -15.738 1.00 9.04 90 MET A C 1
ATOM 675 O O . MET A 1 90 ? 16.843 59.236 -14.750 1.00 11.40 90 MET A O 1
ATOM 680 N N . ALA A 1 91 ? 17.436 60.822 -16.236 1.00 10.45 91 ALA A N 1
ATOM 681 C CA . ALA A 1 91 ? 16.554 61.818 -15.644 1.00 9.78 91 ALA A CA 1
ATOM 682 C C . ALA A 1 91 ? 15.098 61.402 -15.781 1.00 10.14 91 ALA A C 1
ATOM 683 O O . ALA A 1 91 ? 14.318 61.497 -14.826 1.00 11.60 91 ALA A O 1
ATOM 685 N N . GLU A 1 92 ? 14.712 60.937 -16.978 1.00 9.81 92 GLU A N 1
ATOM 686 C CA . GLU A 1 92 ? 13.341 60.475 -17.169 1.00 10.38 92 GLU A CA 1
ATOM 687 C C . GLU A 1 92 ? 13.001 59.322 -16.233 1.00 10.94 92 GLU A C 1
ATOM 688 O O . GLU A 1 92 ? 11.884 59.249 -15.704 1.00 11.83 92 GLU A O 1
ATOM 694 N N . SER A 1 93 ? 13.947 58.399 -16.027 1.00 10.12 93 SER A N 1
ATOM 695 C CA . SER A 1 93 ? 13.664 57.236 -15.196 1.00 10.64 93 SER A CA 1
ATOM 696 C C . SER A 1 93 ? 13.612 57.601 -13.719 1.00 11.76 93 SER A C 1
ATOM 697 O O . SER A 1 93 ? 12.937 56.921 -12.936 1.00 11.76 93 SER A O 1
ATOM 700 N N . ALA A 1 94 ? 14.308 58.667 -13.320 1.00 10.44 94 ALA A N 1
ATOM 701 C CA . ALA A 1 94 ? 14.166 59.159 -11.954 1.00 10.53 94 ALA A CA 1
ATOM 702 C C . ALA A 1 94 ? 12.772 59.721 -11.742 1.00 12.84 94 ALA A C 1
ATOM 703 O O . ALA A 1 94 ? 12.145 59.481 -10.700 1.00 12.19 94 ALA A O 1
ATOM 705 N N . VAL A 1 95 ? 12.271 60.456 -12.738 1.00 11.38 95 VAL A N 1
ATOM 706 C CA . VAL A 1 95 ? 10.911 60.976 -12.671 1.00 12.34 95 VAL A CA 1
ATOM 707 C C . VAL A 1 95 ? 9.907 59.833 -12.635 1.00 12.71 95 VAL A C 1
ATOM 708 O O . VAL A 1 95 ? 8.908 59.889 -11.910 1.00 13.38 95 VAL A O 1
ATOM 712 N N . ARG A 1 96 ? 10.152 58.779 -13.425 1.00 11.43 96 ARG A N 1
ATOM 713 C CA . ARG A 1 96 ? 9.290 57.604 -13.385 1.00 13.29 96 ARG A CA 1
ATOM 714 C C . ARG A 1 96 ? 9.237 57.004 -11.985 1.00 14.16 96 ARG A C 1
ATOM 715 O O . ARG A 1 96 ? 8.157 56.679 -11.480 1.00 13.58 96 ARG A O 1
ATOM 723 N N . ALA A 1 97 ? 10.389 56.896 -11.323 1.00 11.97 97 ALA A N 1
ATOM 724 C CA . ALA A 1 97 ? 10.426 56.308 -9.989 1.00 12.71 97 ALA A CA 1
ATOM 725 C C . ALA A 1 97 ? 9.564 57.095 -9.008 1.00 13.12 97 ALA A C 1
ATOM 726 O O . ALA A 1 97 ? 8.773 56.512 -8.253 1.00 15.03 97 ALA A O 1
ATOM 728 N N . VAL A 1 98 ? 9.682 58.425 -9.021 1.00 13.02 98 VAL A N 1
ATOM 729 C CA . VAL A 1 98 ? 8.953 59.236 -8.040 1.00 13.81 98 VAL A CA 1
ATOM 730 C C . VAL A 1 98 ? 7.481 59.415 -8.371 1.00 16.73 98 VAL A C 1
ATOM 731 O O . VAL A 1 98 ? 6.722 59.905 -7.520 1.00 18.44 98 VAL A O 1
ATOM 735 N N . THR A 1 99 ? 7.050 59.059 -9.582 1.00 13.82 99 THR A N 1
ATOM 736 C CA . THR A 1 99 ? 5.626 59.106 -9.903 1.00 15.22 99 THR A CA 1
ATOM 737 C C . THR A 1 99 ? 4.948 57.749 -9.806 1.00 16.43 99 THR A C 1
ATOM 738 O O . THR A 1 99 ? 3.735 57.691 -9.566 1.00 19.61 99 THR A O 1
ATOM 742 N N . GLU A 1 100 ? 5.702 56.661 -9.971 1.00 14.13 100 GLU A N 1
ATOM 743 C CA . GLU A 1 100 ? 5.168 55.312 -9.838 1.00 15.74 100 GLU A CA 1
ATOM 744 C C . GLU A 1 100 ? 5.051 54.879 -8.385 1.00 17.54 100 GLU A C 1
ATOM 745 O O . GLU A 1 100 ? 4.198 54.044 -8.060 1.00 17.97 100 GLU A O 1
ATOM 751 N N . TYR A 1 101 ? 5.900 55.414 -7.508 1.00 15.80 101 TYR A N 1
ATOM 752 C CA . TYR A 1 101 ? 5.948 54.996 -6.116 1.00 16.32 101 TYR A CA 1
ATOM 753 C C . TYR A 1 101 ? 6.026 56.219 -5.218 1.00 14.27 101 TYR A C 1
ATOM 754 O O . TYR A 1 101 ? 6.298 57.333 -5.672 1.00 15.53 101 TYR A O 1
ATOM 763 N N . ALA A 1 102 ? 5.821 55.990 -3.918 1.00 16.17 102 ALA A N 1
ATOM 764 C CA . ALA A 1 102 ? 5.823 57.066 -2.938 1.00 15.89 102 ALA A CA 1
ATOM 765 C C . ALA A 1 102 ? 7.254 57.410 -2.551 1.00 16.95 102 ALA A C 1
ATOM 766 O O . ALA A 1 102 ? 7.617 57.391 -1.371 1.00 18.66 102 ALA A O 1
ATOM 768 N N . LEU A 1 103 ? 8.071 57.703 -3.549 1.00 14.23 103 LEU A N 1
ATOM 769 C CA . LEU A 1 103 ? 9.461 58.077 -3.346 1.00 13.87 103 LEU A CA 1
ATOM 770 C C . LEU A 1 103 ? 9.584 59.592 -3.405 1.00 14.46 103 LEU A C 1
ATOM 771 O O . LEU A 1 103 ? 8.915 60.249 -4.210 1.00 15.84 103 LEU A O 1
ATOM 776 N N . ASP A 1 104 ? 10.431 60.143 -2.538 1.00 12.29 104 ASP A N 1
ATOM 777 C CA . ASP A 1 104 ? 10.640 61.582 -2.483 1.00 13.10 104 ASP A CA 1
ATOM 778 C C . ASP A 1 104 ? 11.828 62.040 -3.306 1.00 13.39 104 ASP A C 1
ATOM 779 O O . ASP A 1 104 ? 12.038 63.246 -3.445 1.00 12.40 104 ASP A O 1
ATOM 784 N N . GLY A 1 105 ? 12.599 61.119 -3.858 1.00 12.64 105 GLY A N 1
ATOM 785 C CA . GLY A 1 105 ? 13.723 61.511 -4.682 1.00 13.19 105 GLY A CA 1
ATOM 786 C C . GLY A 1 105 ? 14.664 60.340 -4.894 1.00 9.96 105 GLY A C 1
ATOM 787 O O . GLY A 1 105 ? 14.331 59.189 -4.601 1.00 10.63 105 GLY A O 1
ATOM 788 N N . VAL A 1 106 ? 15.852 60.674 -5.380 1.00 10.31 106 VAL A N 1
ATOM 789 C CA . VAL A 1 106 ? 16.847 59.692 -5.785 1.00 9.35 106 VAL A CA 1
ATOM 790 C C . VAL A 1 106 ? 18.178 60.030 -5.136 1.00 10.95 106 VAL A C 1
ATOM 791 O O . VAL A 1 106 ? 18.590 61.196 -5.102 1.00 10.63 106 VAL A O 1
ATOM 795 N N . ASP A 1 107 ? 18.845 59.010 -4.625 1.00 10.05 107 ASP A N 1
ATOM 796 C CA . ASP A 1 107 ? 20.215 59.108 -4.138 1.00 10.80 107 ASP A CA 1
ATOM 797 C C . ASP A 1 107 ? 21.082 58.331 -5.125 1.00 10.46 107 ASP A C 1
ATOM 798 O O . ASP A 1 107 ? 20.962 57.107 -5.222 1.00 11.50 107 ASP A O 1
ATOM 803 N N . LEU A 1 108 ? 21.966 59.015 -5.842 1.00 9.58 108 LEU A N 1
ATOM 804 C CA . LEU A 1 108 ? 22.806 58.344 -6.828 1.00 11.94 108 LEU A CA 1
ATOM 805 C C . LEU A 1 108 ? 24.079 57.829 -6.171 1.00 10.98 108 LEU A C 1
ATOM 806 O O . LEU A 1 108 ? 24.826 58.603 -5.563 1.00 11.34 108 LEU A O 1
ATOM 811 N N . ASP A 1 109 ? 24.335 56.523 -6.322 1.00 10.46 109 ASP A N 1
ATOM 812 C CA . ASP A 1 109 ? 25.478 55.871 -5.688 1.00 10.83 109 ASP A CA 1
ATOM 813 C C . ASP A 1 109 ? 26.363 55.217 -6.750 1.00 10.05 109 ASP 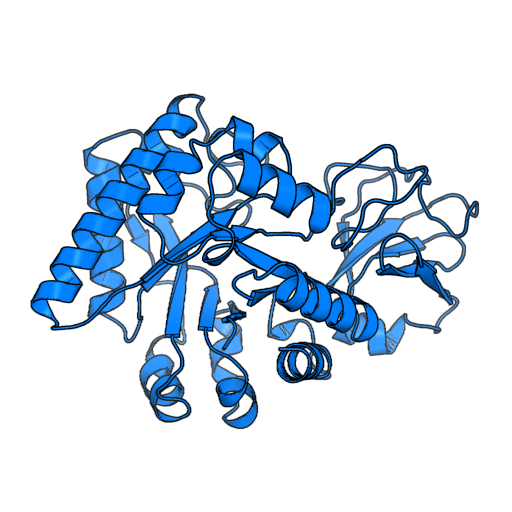A C 1
ATOM 814 O O . ASP A 1 109 ? 26.543 53.997 -6.759 1.00 10.90 109 ASP A O 1
ATOM 819 N N . TRP A 1 110 ? 26.899 56.021 -7.660 1.00 8.06 110 TRP A N 1
ATOM 820 C CA . TRP A 1 110 ? 27.860 55.570 -8.662 1.00 8.21 110 TRP A CA 1
ATOM 821 C C . TRP A 1 110 ? 29.237 55.497 -8.006 1.00 10.39 110 TRP A C 1
ATOM 822 O O . TRP A 1 110 ? 29.751 56.500 -7.507 1.00 9.94 110 TRP A O 1
ATOM 833 N N . GLU A 1 111 ? 29.830 54.307 -7.986 1.00 10.44 111 GLU A N 1
ATOM 834 C CA . GLU A 1 111 ? 31.083 54.098 -7.265 1.00 9.97 111 GLU A CA 1
ATOM 835 C C . GLU A 1 111 ? 32.151 53.628 -8.246 1.00 9.27 111 GLU A C 1
ATOM 836 O O . GLU A 1 111 ? 32.333 52.423 -8.416 1.00 10.69 111 GLU A O 1
ATOM 842 N N . TYR A 1 112 ? 32.850 54.552 -8.909 1.00 8.09 112 TYR A N 1
ATOM 843 C CA . TYR A 1 112 ? 32.748 56.006 -8.742 1.00 8.21 112 TYR A CA 1
ATOM 844 C C . TYR A 1 112 ? 33.096 56.612 -10.104 1.00 9.33 112 TYR A C 1
ATOM 845 O O . TYR A 1 112 ? 33.779 55.964 -10.896 1.00 9.93 112 TYR A O 1
ATOM 854 N N . PRO A 1 113 ? 32.696 57.857 -10.373 1.00 9.89 113 PRO A N 1
ATOM 855 C CA . PRO A 1 113 ? 33.077 58.489 -11.645 1.00 9.11 113 PRO A CA 1
ATOM 856 C C . PRO A 1 113 ? 34.587 58.453 -11.843 1.00 9.95 113 PRO A C 1
ATOM 857 O O . PRO A 1 113 ? 35.345 58.843 -10.952 1.00 9.78 113 PRO A O 1
ATOM 861 N N . CYS A 1 114 ? 35.020 57.930 -13.002 1.00 9.26 114 CYS A N 1
ATOM 862 C CA . CYS A 1 114 ? 36.408 57.775 -13.447 1.00 10.44 114 CYS A CA 1
ATOM 863 C C . CYS A 1 114 ? 37.070 56.487 -12.968 1.00 11.18 114 CYS A C 1
ATOM 864 O O . CYS A 1 114 ? 38.201 56.203 -13.381 1.00 10.75 114 CYS A O 1
ATOM 867 N N . TYR A 1 115 ? 36.412 55.708 -12.114 1.00 11.47 115 TYR A N 1
ATOM 868 C CA . TYR A 1 115 ? 37.026 54.556 -11.458 1.00 11.37 115 TYR A CA 1
ATOM 869 C C . TYR A 1 115 ? 36.300 53.272 -11.833 1.00 8.23 115 TYR A C 1
ATOM 870 O O . TYR A 1 115 ? 35.083 53.164 -11.658 1.00 10.85 115 TYR A O 1
ATOM 879 N N . ALA A 1 116 ? 37.047 52.300 -12.349 1.00 10.19 116 ALA A N 1
ATOM 880 C CA . ALA A 1 116 ? 36.481 51.036 -12.790 1.00 12.34 116 ALA A CA 1
ATOM 881 C C . ALA A 1 116 ? 36.791 49.890 -11.838 1.00 9.74 116 ALA A C 1
ATOM 882 O O . ALA A 1 116 ? 36.491 48.728 -12.159 1.00 11.95 116 ALA A O 1
ATOM 884 N N . GLU A 1 117 ? 37.358 50.193 -10.664 1.00 10.19 117 GLU A N 1
ATOM 885 C CA . GLU A 1 117 ? 37.859 49.166 -9.761 1.00 10.93 117 GLU A CA 1
ATOM 886 C C . GLU A 1 117 ? 36.773 48.211 -9.281 1.00 11.86 117 GLU A C 1
ATOM 887 O O . GLU A 1 117 ? 37.091 47.081 -8.883 1.00 14.29 117 GLU A O 1
ATOM 893 N N . ALA A 1 118 ? 35.505 48.628 -9.297 1.00 10.89 118 ALA A N 1
ATOM 894 C CA . ALA A 1 118 ? 34.429 47.747 -8.865 1.00 13.49 118 ALA A CA 1
ATOM 895 C C . ALA A 1 118 ? 33.985 46.789 -9.958 1.00 13.92 118 ALA A C 1
ATOM 896 O O . ALA A 1 118 ? 33.042 46.019 -9.737 1.00 15.63 118 ALA A O 1
ATOM 898 N N . GLY A 1 119 ? 34.650 46.798 -11.109 1.00 11.26 119 GLY A N 1
ATOM 899 C CA . GLY A 1 119 ? 34.254 45.950 -12.214 1.00 12.09 119 GLY A CA 1
ATOM 900 C C . GLY A 1 119 ? 33.198 46.562 -13.096 1.00 15.84 119 GLY A C 1
ATOM 901 O O . GLY A 1 119 ? 32.381 45.834 -13.676 1.00 20.72 119 GLY A O 1
ATOM 902 N N . ILE A 1 120 ? 33.179 47.890 -13.201 1.00 12.68 120 ILE A N 1
ATOM 903 C CA . ILE A 1 120 ? 32.212 48.620 -14.004 1.00 11.82 120 ILE A CA 1
ATOM 904 C C . ILE A 1 120 ? 32.984 49.452 -15.023 1.00 11.33 120 ILE A C 1
ATOM 905 O O . ILE A 1 120 ? 34.197 49.633 -14.923 1.00 12.70 120 ILE A O 1
ATOM 910 N N . ALA A 1 121 ? 32.273 49.940 -16.029 1.00 11.13 121 ALA A N 1
ATOM 911 C CA . ALA A 1 121 ? 32.916 50.819 -16.993 1.00 10.28 121 ALA A CA 1
ATOM 912 C C . ALA A 1 121 ? 33.253 52.174 -16.375 1.00 9.93 121 ALA A C 1
ATOM 913 O O . ALA A 1 121 ? 32.566 52.665 -15.464 1.00 10.64 121 ALA A O 1
ATOM 915 N N . ALA A 1 122 ? 34.322 52.787 -16.890 1.00 9.79 122 ALA A N 1
ATOM 916 C CA . ALA A 1 122 ? 34.728 54.114 -16.453 1.00 8.82 122 ALA A CA 1
ATOM 917 C C . ALA A 1 122 ? 35.512 54.787 -17.561 1.00 11.68 122 ALA A C 1
ATOM 918 O O . ALA A 1 122 ? 36.036 54.136 -18.473 1.00 13.78 122 ALA A O 1
ATOM 920 N N . SER A 1 123 ? 35.627 56.106 -17.441 1.00 11.01 123 SER A N 1
ATOM 921 C CA . SER A 1 123 ? 36.321 56.909 -18.436 1.00 12.90 123 SER A CA 1
ATOM 922 C C . SER A 1 123 ? 36.780 58.199 -17.780 1.00 12.63 123 SER A C 1
ATOM 923 O O . SER A 1 123 ? 36.106 58.700 -16.876 1.00 11.31 123 SER A O 1
ATOM 926 N N . PRO A 1 124 ? 37.913 58.767 -18.207 1.00 12.15 124 PRO A N 1
ATOM 927 C CA . PRO A 1 124 ? 38.247 60.121 -17.745 1.00 10.70 124 PRO A CA 1
ATOM 928 C C . PRO A 1 124 ? 37.153 61.126 -18.030 1.00 11.81 124 PRO A C 1
ATOM 929 O O . PRO A 1 124 ? 37.056 62.133 -17.325 1.00 12.36 124 PRO A O 1
ATOM 933 N N . ASP A 1 125 ? 36.335 60.889 -19.063 1.00 11.39 125 ASP A N 1
ATOM 934 C CA . ASP A 1 125 ? 35.223 61.782 -19.364 1.00 13.40 125 ASP A CA 1
ATOM 935 C C . ASP A 1 125 ? 34.175 61.801 -18.259 1.00 12.71 125 ASP A C 1
ATOM 936 O O . ASP A 1 125 ? 33.343 62.716 -18.236 1.00 11.90 125 ASP A O 1
ATOM 941 N N . ASP A 1 126 ? 34.196 60.822 -17.342 1.00 10.80 126 ASP A N 1
ATOM 942 C CA . ASP A 1 126 ? 33.201 60.774 -16.271 1.00 11.41 126 ASP A CA 1
ATOM 943 C C . ASP A 1 126 ? 33.260 62.014 -15.386 1.00 9.70 126 ASP A C 1
ATOM 944 O O . ASP A 1 126 ? 32.258 62.378 -14.762 1.00 10.29 126 ASP A O 1
ATOM 949 N N . LYS A 1 127 ? 34.431 62.641 -15.274 1.00 9.13 127 LYS A N 1
ATOM 950 C CA . LYS A 1 127 ? 34.550 63.798 -14.388 1.00 10.32 127 LYS A CA 1
ATOM 951 C C . LYS A 1 127 ? 33.615 64.922 -14.822 1.00 13.80 127 LYS A C 1
ATOM 952 O O . LYS A 1 127 ? 32.854 65.462 -14.010 1.00 12.81 127 LYS A O 1
ATOM 958 N N . ALA A 1 128 ? 33.634 65.271 -16.108 1.00 11.59 128 ALA A N 1
ATOM 959 C CA . ALA A 1 128 ? 32.690 66.269 -16.596 1.00 13.28 128 ALA A CA 1
ATOM 960 C C . ALA A 1 128 ? 31.286 65.690 -16.733 1.00 11.89 128 ALA A C 1
ATOM 961 O O . ALA A 1 128 ? 30.299 66.373 -16.434 1.00 12.27 128 ALA A O 1
ATOM 963 N N . ASN A 1 129 ? 31.178 64.417 -17.138 1.00 10.70 129 ASN A N 1
ATOM 964 C CA . ASN A 1 129 ? 29.865 63.850 -17.447 1.00 8.04 129 ASN A CA 1
ATOM 965 C C . ASN A 1 129 ? 29.016 63.644 -16.194 1.00 8.13 129 ASN A C 1
ATOM 966 O O . ASN A 1 129 ? 27.784 63.695 -16.273 1.00 10.14 129 ASN A O 1
ATOM 971 N N . PHE A 1 130 ? 29.650 63.404 -15.039 1.00 9.40 130 PHE A N 1
ATOM 972 C CA . PHE A 1 130 ? 28.907 63.265 -13.784 1.00 9.26 130 PHE A CA 1
ATOM 973 C C . PHE A 1 130 ? 28.165 64.552 -13.443 1.00 9.55 130 PHE A C 1
ATOM 974 O O . PHE A 1 130 ? 26.998 64.518 -13.031 1.00 10.79 130 PHE A O 1
ATOM 982 N N . THR A 1 131 ? 28.822 65.699 -13.630 1.00 10.24 131 THR A N 1
ATOM 983 C CA . THR A 1 131 ? 28.164 66.978 -13.392 1.00 10.53 131 THR A CA 1
ATOM 984 C C . THR A 1 131 ? 26.976 67.148 -14.325 1.00 10.32 131 THR A C 1
ATOM 985 O O . THR A 1 131 ? 25.898 67.573 -13.898 1.00 11.65 131 THR A O 1
ATOM 989 N N . LEU A 1 132 ? 27.171 66.848 -15.614 1.00 10.03 132 LEU A N 1
ATOM 990 C CA . LEU A 1 132 ? 26.076 66.962 -16.577 1.00 10.55 132 LEU A CA 1
ATOM 991 C C . LEU A 1 132 ? 24.932 66.017 -16.235 1.00 10.97 132 LEU A C 1
ATOM 992 O O . LEU A 1 132 ? 23.755 66.375 -16.376 1.00 11.57 132 LEU A O 1
ATOM 997 N N . LEU A 1 133 ? 25.256 64.792 -15.817 1.00 9.95 133 LEU A N 1
ATOM 998 C CA . LEU A 1 133 ? 24.216 63.839 -15.440 1.00 10.28 133 LEU A CA 1
ATOM 999 C C . LEU A 1 133 ? 23.367 64.369 -14.286 1.00 9.28 133 LEU A C 1
ATOM 1000 O O . LEU A 1 133 ? 22.129 64.321 -14.335 1.00 9.68 133 LEU A O 1
ATOM 1005 N N . LEU A 1 134 ? 24.021 64.837 -13.214 1.00 9.31 134 LEU A N 1
ATOM 1006 C CA . LEU A 1 134 ? 23.278 65.317 -12.054 1.00 8.94 134 LEU A CA 1
ATOM 1007 C C . LEU A 1 134 ? 22.481 66.571 -12.381 1.00 11.91 134 LEU A C 1
ATOM 1008 O O . LEU A 1 134 ? 21.370 66.749 -11.876 1.00 10.98 134 LEU A O 1
ATOM 1013 N N . ARG A 1 135 ? 23.043 67.462 -13.200 1.00 10.35 135 ARG A N 1
ATOM 1014 C CA . ARG A 1 135 ? 22.298 68.647 -13.616 1.00 12.96 135 ARG A CA 1
ATOM 1015 C C . ARG A 1 135 ? 21.022 68.246 -14.345 1.00 11.51 135 ARG A C 1
ATOM 1016 O O . ARG A 1 135 ? 19.937 68.767 -14.065 1.00 12.88 135 ARG A O 1
ATOM 1024 N N . THR A 1 136 ? 21.132 67.284 -15.268 1.00 10.20 136 THR A N 1
ATOM 1025 C CA . THR A 1 136 ? 19.975 66.868 -16.054 1.00 10.91 136 THR A CA 1
ATOM 1026 C C . THR A 1 136 ? 18.937 66.175 -15.179 1.00 11.26 136 THR A C 1
ATOM 1027 O O . THR A 1 136 ? 17.728 66.381 -15.341 1.00 11.66 136 THR A O 1
ATOM 1031 N N . MET A 1 137 ? 19.393 65.351 -14.238 1.00 11.19 137 MET A N 1
ATOM 1032 C CA . MET A 1 137 ? 18.467 64.682 -13.337 1.00 11.20 137 MET A CA 1
ATOM 1033 C C . MET A 1 137 ? 17.776 65.682 -12.415 1.00 9.91 137 MET A C 1
ATOM 1034 O O . MET A 1 137 ? 16.568 65.574 -12.169 1.00 10.57 137 MET A O 1
ATOM 1039 N N . ARG A 1 138 ? 18.528 66.655 -11.896 1.00 11.70 138 ARG A N 1
ATOM 1040 C CA . ARG A 1 138 ? 17.923 67.694 -11.066 1.00 12.06 138 ARG A CA 1
ATOM 1041 C C . ARG A 1 138 ? 16.903 68.505 -11.854 1.00 12.09 138 ARG A C 1
ATOM 1042 O O . ARG A 1 138 ? 15.819 68.804 -11.347 1.00 12.15 138 ARG A O 1
ATOM 1050 N N . GLU A 1 139 ? 17.227 68.849 -13.100 1.00 12.82 139 GLU A N 1
ATOM 1051 C CA . GLU A 1 139 ? 16.276 69.589 -13.926 1.00 13.76 139 GLU A CA 1
ATOM 1052 C C . GLU A 1 139 ? 14.970 68.826 -14.092 1.00 14.68 139 GLU A C 1
ATOM 1053 O O . GLU A 1 139 ? 13.883 69.406 -13.964 1.00 14.08 139 GLU A O 1
ATOM 1059 N N . ALA A 1 140 ? 15.052 67.518 -14.359 1.00 12.30 140 ALA A N 1
ATOM 1060 C CA . ALA A 1 140 ? 13.845 66.725 -14.583 1.00 12.30 140 ALA A CA 1
ATOM 1061 C C . ALA A 1 140 ? 13.047 66.559 -13.301 1.00 12.13 140 ALA A C 1
ATOM 1062 O O . ALA A 1 140 ? 11.812 66.652 -13.312 1.00 12.84 140 ALA A O 1
ATOM 1064 N N . LEU A 1 141 ? 13.736 66.314 -12.183 1.00 10.78 141 LEU A N 1
ATOM 1065 C CA . LEU A 1 141 ? 13.043 66.161 -10.909 1.00 11.81 141 LEU A CA 1
ATOM 1066 C C . LEU A 1 141 ? 12.386 67.467 -10.481 1.00 12.91 141 LEU A C 1
ATOM 1067 O O . LEU A 1 141 ? 11.285 67.451 -9.924 1.00 14.73 141 LEU A O 1
ATOM 1072 N N . ASP A 1 142 ? 13.033 68.605 -10.751 1.00 13.04 142 ASP A N 1
ATOM 1073 C CA . ASP A 1 142 ? 12.424 69.894 -10.432 1.00 14.23 142 ASP A CA 1
ATOM 1074 C C . ASP A 1 142 ? 11.187 70.144 -11.286 1.00 13.69 142 ASP A C 1
ATOM 1075 O O . ASP A 1 142 ? 10.175 70.650 -10.788 1.00 13.85 142 ASP A O 1
ATOM 1080 N N . ARG A 1 143 ? 11.236 69.783 -12.567 1.00 13.62 143 ARG A N 1
ATOM 1081 C CA . ARG A 1 143 ? 10.046 69.918 -13.401 1.00 13.81 143 ARG A CA 1
ATOM 1082 C C . ARG A 1 143 ? 8.899 69.069 -12.868 1.00 15.46 143 ARG A C 1
ATOM 1083 O O . ARG A 1 143 ? 7.738 69.501 -12.871 1.00 14.71 143 ARG A O 1
ATOM 1091 N N . GLN A 1 144 ? 9.193 67.855 -12.407 1.00 12.97 144 GLN A N 1
ATOM 1092 C CA . GLN A 1 144 ? 8.129 67.033 -11.841 1.00 15.61 144 GLN A CA 1
ATOM 1093 C C . GLN A 1 144 ? 7.635 67.607 -10.519 1.00 12.70 144 GLN A C 1
ATOM 1094 O O . GLN A 1 144 ? 6.436 67.563 -10.227 1.00 13.24 144 GLN A O 1
ATOM 1100 N N . GLY A 1 145 ? 8.538 68.162 -9.714 1.00 13.19 145 GLY A N 1
ATOM 1101 C CA . GLY A 1 145 ? 8.109 68.830 -8.498 1.00 13.45 145 GLY A CA 1
ATOM 1102 C C . GLY A 1 145 ? 7.247 70.048 -8.769 1.00 15.09 145 GLY A C 1
ATOM 1103 O O . GLY A 1 145 ? 6.351 70.368 -7.981 1.00 14.08 145 GLY A O 1
ATOM 1104 N N . GLU A 1 146 ? 7.503 70.747 -9.874 1.00 13.51 146 GLU A N 1
ATOM 1105 C CA . GLU A 1 146 ? 6.625 71.849 -10.250 1.00 14.46 146 GLU A CA 1
ATOM 1106 C C . GLU A 1 146 ? 5.225 71.335 -10.559 1.00 16.02 146 GLU A C 1
ATOM 1107 O O . GLU A 1 146 ? 4.229 71.889 -10.078 1.00 15.21 146 GLU A O 1
ATOM 1113 N N . ARG A 1 147 ? 5.129 70.250 -11.336 1.00 14.16 147 ARG A N 1
ATOM 1114 C CA . ARG A 1 147 ? 3.820 69.685 -11.660 1.00 14.14 147 ARG A CA 1
ATOM 1115 C C . ARG A 1 147 ? 3.086 69.235 -10.404 1.00 15.44 147 ARG A C 1
ATOM 1116 O O . ARG A 1 147 ? 1.870 69.428 -10.280 1.00 16.67 147 ARG A O 1
ATOM 1124 N N . ASP A 1 148 ? 3.806 68.628 -9.467 1.00 14.20 148 ASP A N 1
ATOM 1125 C CA . ASP A 1 148 ? 3.208 68.001 -8.299 1.00 14.85 148 ASP A CA 1
ATOM 1126 C C . ASP A 1 148 ? 3.116 68.931 -7.101 1.00 13.88 148 ASP A C 1
ATOM 1127 O O . ASP A 1 148 ? 2.644 68.508 -6.044 1.00 17.69 148 ASP A O 1
ATOM 1132 N N . GLY A 1 149 ? 3.555 70.176 -7.239 1.00 12.78 149 GLY A N 1
ATOM 1133 C CA . GLY A 1 149 ? 3.447 71.135 -6.155 1.00 14.20 149 GLY A CA 1
ATOM 1134 C C . GLY A 1 149 ? 4.327 70.830 -4.965 1.00 16.93 149 GLY A C 1
ATOM 1135 O O . GLY A 1 149 ? 3.933 71.098 -3.822 1.00 16.70 149 GLY A O 1
ATOM 1136 N N . ARG A 1 150 ? 5.516 70.276 -5.193 1.00 15.79 150 ARG A N 1
ATOM 1137 C CA . ARG A 1 150 ? 6.346 69.831 -4.081 1.00 15.51 150 ARG A CA 1
ATOM 1138 C C . ARG A 1 150 ? 7.806 69.805 -4.514 1.00 13.14 150 ARG A C 1
ATOM 1139 O O . ARG A 1 150 ? 8.141 70.040 -5.677 1.00 15.23 150 ARG A O 1
ATOM 1147 N N . HIS A 1 151 ? 8.672 69.500 -3.552 1.00 14.55 151 HIS A N 1
ATOM 1148 C CA . HIS A 1 151 ? 10.098 69.328 -3.795 1.00 13.61 151 HIS A CA 1
ATOM 1149 C C . HIS A 1 151 ? 10.392 67.848 -3.975 1.00 14.81 151 HIS A C 1
ATOM 1150 O O . HIS A 1 151 ? 9.847 67.005 -3.258 1.00 16.30 151 HIS A O 1
ATOM 1157 N N . TYR A 1 152 ? 11.248 67.534 -4.941 1.00 14.15 152 TYR A N 1
ATOM 1158 C CA . TYR A 1 152 ? 11.827 66.204 -5.060 1.00 10.66 152 TYR A CA 1
ATOM 1159 C C . TYR A 1 152 ? 13.322 66.330 -4.800 1.00 11.41 152 TYR A C 1
ATOM 1160 O O . TYR A 1 152 ? 13.928 67.348 -5.144 1.00 12.96 152 TYR A O 1
ATOM 1169 N N . TRP A 1 153 ? 13.895 65.317 -4.154 1.00 11.55 153 TRP A N 1
ATOM 1170 C CA . TRP A 1 153 ? 15.263 65.347 -3.653 1.00 10.66 153 TRP A CA 1
ATOM 1171 C C . TRP A 1 153 ? 16.229 64.663 -4.616 1.00 13.20 153 TRP A C 1
ATOM 1172 O O . TRP A 1 153 ? 15.882 63.689 -5.287 1.00 11.66 153 TRP A O 1
ATOM 1183 N N . LEU A 1 154 ? 17.468 65.157 -4.634 1.00 10.61 154 LEU A N 1
ATOM 1184 C CA . LEU A 1 154 ? 18.562 64.490 -5.333 1.00 9.86 154 LEU A CA 1
ATOM 1185 C C . LEU A 1 154 ? 19.786 64.580 -4.440 1.00 11.30 154 LEU A C 1
ATOM 1186 O O . LEU A 1 154 ? 20.183 65.677 -4.042 1.00 12.02 154 LEU A O 1
ATOM 1191 N N . THR A 1 155 ? 20.359 63.429 -4.100 1.00 9.71 155 THR A N 1
ATOM 1192 C CA . THR A 1 155 ? 21.571 63.365 -3.297 1.00 9.71 155 THR A CA 1
ATOM 1193 C C . THR A 1 155 ? 22.527 62.402 -3.981 1.00 9.45 155 THR A C 1
ATOM 1194 O O . THR A 1 155 ? 22.174 61.746 -4.964 1.00 10.64 155 THR A O 1
ATOM 1198 N N . ILE A 1 156 ? 23.758 62.332 -3.463 1.00 9.69 156 ILE A N 1
ATOM 1199 C CA . ILE A 1 156 ? 24.716 61.323 -3.890 1.00 10.67 156 ILE A CA 1
ATOM 1200 C C . ILE A 1 156 ? 25.363 60.721 -2.657 1.00 10.47 156 ILE A C 1
ATOM 1201 O O . ILE A 1 156 ? 25.380 61.313 -1.578 1.00 11.27 156 ILE A O 1
ATOM 1206 N N . ALA A 1 157 ? 25.891 59.517 -2.834 1.00 9.60 157 ALA A N 1
ATOM 1207 C CA . ALA A 1 157 ? 26.869 58.963 -1.912 1.00 9.95 157 ALA A CA 1
ATOM 1208 C C . ALA A 1 157 ? 28.226 59.053 -2.587 1.00 9.71 157 ALA A C 1
ATOM 1209 O O . ALA A 1 157 ? 28.390 58.596 -3.729 1.00 11.07 157 ALA A O 1
ATOM 1211 N N . ALA A 1 158 ? 29.193 59.636 -1.889 1.00 10.08 158 ALA A N 1
ATOM 1212 C CA . ALA A 1 158 ? 30.499 59.932 -2.451 1.00 10.10 158 ALA A CA 1
ATOM 1213 C C . ALA A 1 158 ? 31.589 59.152 -1.734 1.00 10.05 158 ALA A C 1
ATOM 1214 O O . ALA A 1 158 ? 31.512 58.929 -0.523 1.00 10.39 158 ALA A O 1
ATOM 1216 N N . GLY A 1 159 ? 32.606 58.749 -2.493 1.00 10.19 159 GLY A N 1
ATOM 1217 C CA . GLY A 1 159 ? 33.799 58.189 -1.890 1.00 10.03 159 GLY A CA 1
ATOM 1218 C C . GLY A 1 159 ? 34.529 59.207 -1.037 1.00 10.72 159 GLY A C 1
ATOM 1219 O O . GLY A 1 159 ? 34.480 60.409 -1.289 1.00 11.00 159 GLY A O 1
ATOM 1220 N N . ALA A 1 160 ? 35.252 58.717 -0.033 1.00 11.32 160 ALA A N 1
ATOM 1221 C CA . ALA A 1 160 ? 35.720 59.609 1.019 1.00 9.79 160 ALA A CA 1
ATOM 1222 C C . ALA A 1 160 ? 37.085 60.237 0.758 1.00 12.07 160 ALA A C 1
ATOM 1223 O O . ALA A 1 160 ? 37.382 61.288 1.331 1.00 10.58 160 ALA A O 1
ATOM 1225 N N . ASP A 1 161 ? 37.910 59.649 -0.087 1.00 12.33 161 ASP A N 1
ATOM 1226 C CA . ASP A 1 161 ? 39.322 59.997 -0.154 1.00 11.37 161 ASP A CA 1
ATOM 1227 C C . ASP A 1 161 ? 39.612 60.844 -1.394 1.00 12.23 161 ASP A C 1
ATOM 1228 O O . ASP A 1 161 ? 38.724 61.157 -2.203 1.00 10.58 161 ASP A O 1
ATOM 1233 N N . GLN A 1 162 ? 40.897 61.175 -1.546 1.00 11.72 162 GLN A N 1
ATOM 1234 C CA . GLN A 1 162 ? 41.349 62.086 -2.593 1.00 11.34 162 GLN A CA 1
ATOM 1235 C C . GLN A 1 162 ? 40.916 61.630 -3.982 1.00 10.75 162 GLN A C 1
ATOM 1236 O O . GLN A 1 162 ? 40.597 62.460 -4.837 1.00 12.71 162 GLN A O 1
ATOM 1242 N N . TYR A 1 163 ? 40.938 60.320 -4.240 1.00 10.08 163 TYR A N 1
ATOM 1243 C CA . TYR A 1 163 ? 40.557 59.841 -5.567 1.00 10.04 163 TYR A CA 1
ATOM 1244 C C . TYR A 1 163 ? 39.209 60.403 -5.995 1.00 9.04 163 TYR A C 1
ATOM 1245 O O . TYR A 1 163 ? 39.000 60.702 -7.179 1.00 9.40 163 TYR A O 1
ATOM 1254 N N . TYR A 1 164 ? 38.266 60.524 -5.056 1.00 10.69 164 TYR A N 1
ATOM 1255 C CA . TYR A 1 164 ? 36.914 60.907 -5.453 1.00 8.90 164 TYR A CA 1
ATOM 1256 C C . TYR A 1 164 ? 36.869 62.370 -5.870 1.00 11.91 164 TYR A C 1
ATOM 1257 O O . TYR A 1 164 ? 36.214 62.722 -6.865 1.00 11.36 164 TYR A O 1
ATOM 1266 N N . ILE A 1 165 ? 37.575 63.226 -5.128 1.00 11.42 165 ILE A N 1
ATOM 1267 C CA . ILE A 1 165 ? 37.726 64.626 -5.505 1.00 10.88 165 ILE A CA 1
ATOM 1268 C C . ILE A 1 165 ? 38.359 64.733 -6.884 1.00 13.58 165 ILE A C 1
ATOM 1269 O O . ILE A 1 165 ? 37.933 65.536 -7.722 1.00 12.74 165 ILE A O 1
ATOM 1274 N N . ASP A 1 166 ? 39.387 63.915 -7.146 1.00 10.39 166 ASP A N 1
ATOM 1275 C CA . ASP A 1 166 ? 40.101 63.985 -8.412 1.00 11.80 166 ASP A CA 1
ATOM 1276 C C . ASP A 1 166 ? 39.250 63.514 -9.580 1.00 12.31 166 ASP A C 1
ATOM 1277 O O . ASP A 1 166 ? 39.527 63.898 -10.719 1.00 13.89 166 ASP A O 1
ATOM 1282 N N . GLY A 1 167 ? 38.227 62.696 -9.333 1.00 11.27 167 GLY A N 1
ATOM 1283 C CA . GLY A 1 167 ? 37.373 62.209 -10.396 1.00 12.11 167 GLY A CA 1
ATOM 1284 C C . GLY A 1 167 ? 36.073 62.957 -10.574 1.00 11.14 167 GLY A C 1
ATOM 1285 O O . GLY A 1 167 ? 35.241 62.534 -11.388 1.00 11.09 167 GLY A O 1
ATOM 1286 N N . THR A 1 168 ? 35.872 64.064 -9.855 1.00 11.42 168 THR A N 1
ATOM 1287 C CA . THR A 1 168 ? 34.621 64.812 -9.917 1.00 11.19 168 THR A CA 1
ATOM 1288 C C . THR A 1 168 ? 34.912 66.309 -9.904 1.00 12.11 168 THR A C 1
ATOM 1289 O O . THR A 1 168 ? 36.055 66.744 -9.725 1.00 13.23 168 THR A O 1
ATOM 1293 N N . GLU A 1 169 ? 33.852 67.089 -10.086 1.00 11.67 169 GLU A N 1
ATOM 1294 C CA . GLU A 1 169 ? 33.872 68.552 -9.995 1.00 12.14 169 GLU A CA 1
ATOM 1295 C C . GLU A 1 169 ? 32.943 68.957 -8.852 1.00 11.88 169 GLU A C 1
ATOM 1296 O O . GLU A 1 169 ? 31.842 69.447 -9.093 1.00 12.35 169 GLU A O 1
ATOM 1302 N N . MET A 1 170 ? 33.384 68.746 -7.607 1.00 12.89 170 MET A N 1
ATOM 1303 C CA . MET A 1 170 ? 32.448 68.804 -6.488 1.00 10.68 170 MET A CA 1
ATOM 1304 C C . MET A 1 170 ? 31.854 70.194 -6.286 1.00 13.69 170 MET A C 1
ATOM 1305 O O . MET A 1 170 ? 30.714 70.307 -5.829 1.00 13.39 170 MET A O 1
ATOM 1310 N N . ALA A 1 171 ? 32.589 71.252 -6.637 1.00 13.75 171 ALA A N 1
ATOM 1311 C CA . ALA A 1 171 ? 32.036 72.595 -6.494 1.00 14.63 171 ALA A CA 1
ATOM 1312 C C . ALA A 1 171 ? 30.840 72.798 -7.413 1.00 16.59 171 ALA A C 1
ATOM 1313 O O . ALA A 1 171 ? 29.915 73.544 -7.074 1.00 17.41 171 ALA A O 1
ATOM 1315 N N . GLU A 1 172 ? 30.844 72.140 -8.575 1.00 13.81 172 GLU A N 1
ATOM 1316 C CA . GLU A 1 172 ? 29.699 72.188 -9.479 1.00 14.13 172 GLU A CA 1
ATOM 1317 C C . GLU A 1 172 ? 28.640 71.167 -9.075 1.00 15.13 172 GLU A C 1
ATOM 1318 O O . GLU A 1 172 ? 27.445 71.476 -9.037 1.00 17.48 172 GLU A O 1
ATOM 1324 N N . VAL A 1 173 ? 29.075 69.939 -8.789 1.00 13.79 173 VAL A N 1
ATOM 1325 C CA . VAL A 1 173 ? 28.168 68.853 -8.414 1.00 14.65 173 VAL A CA 1
ATOM 1326 C C . VAL A 1 173 ? 27.235 69.276 -7.280 1.00 14.39 173 VAL A C 1
ATOM 1327 O O . VAL A 1 173 ? 26.022 69.022 -7.316 1.00 13.49 173 VAL A O 1
ATOM 1331 N N . GLN A 1 174 ? 27.790 69.923 -6.249 1.00 14.11 174 GLN A N 1
ATOM 1332 C CA . GLN A 1 174 ? 27.009 70.180 -5.040 1.00 14.05 174 GLN A CA 1
ATOM 1333 C C . GLN A 1 174 ? 25.801 71.065 -5.310 1.00 14.32 174 GLN A C 1
ATOM 1334 O O . GLN A 1 174 ? 24.797 70.975 -4.592 1.00 13.89 174 GLN A O 1
ATOM 1340 N N . ARG A 1 175 ? 25.876 71.916 -6.340 1.00 14.52 175 ARG A N 1
ATOM 1341 C CA . ARG A 1 175 ? 24.804 72.869 -6.609 1.00 16.14 175 ARG A CA 1
ATOM 1342 C C . ARG A 1 175 ? 23.482 72.172 -6.916 1.00 15.71 175 ARG A C 1
ATOM 1343 O O . ARG A 1 175 ? 22.410 72.734 -6.663 1.00 16.78 175 ARG A O 1
ATOM 1351 N N . TYR A 1 176 ? 23.531 70.943 -7.427 1.00 14.78 176 TYR A N 1
ATOM 1352 C CA . TYR A 1 176 ? 22.329 70.228 -7.839 1.00 13.50 176 TYR A CA 1
ATOM 1353 C C . TYR A 1 176 ? 21.789 69.292 -6.771 1.00 12.04 176 TYR A C 1
ATOM 1354 O O . TYR A 1 176 ? 20.752 68.658 -6.990 1.00 14.70 176 TYR A O 1
ATOM 1363 N N . LEU A 1 177 ? 22.430 69.227 -5.607 1.00 10.88 177 LEU A N 1
ATOM 1364 C CA . LEU A 1 177 ? 22.126 68.216 -4.605 1.00 11.38 177 LEU A CA 1
ATOM 1365 C C . LEU A 1 177 ? 21.589 68.839 -3.324 1.00 12.74 177 LEU A C 1
ATOM 1366 O O . LEU A 1 177 ? 22.040 69.910 -2.901 1.00 14.08 177 LEU A O 1
ATOM 1371 N N . ASP A 1 178 ? 20.636 68.147 -2.699 1.00 11.62 178 ASP A N 1
ATOM 1372 C CA . ASP A 1 178 ? 20.183 68.561 -1.374 1.00 11.74 178 ASP A CA 1
ATOM 1373 C C . ASP A 1 178 ? 21.276 68.361 -0.340 1.00 14.51 178 ASP A C 1
ATOM 1374 O O . ASP A 1 178 ? 21.450 69.192 0.559 1.00 14.32 178 ASP A O 1
ATOM 1379 N N . PHE A 1 179 ? 21.998 67.248 -0.431 1.00 12.39 179 PHE A N 1
ATOM 1380 C CA . PHE A 1 179 ? 23.194 67.051 0.374 1.00 11.90 179 PHE A CA 1
ATOM 1381 C C . PHE A 1 179 ? 24.066 65.991 -0.282 1.00 11.49 179 PHE A C 1
ATOM 1382 O O . PHE A 1 179 ? 23.653 65.310 -1.229 1.00 13.01 179 PHE A O 1
ATOM 1390 N N . VAL A 1 180 ? 25.303 65.908 0.215 1.00 10.71 180 VAL A N 1
ATOM 1391 C CA . VAL A 1 180 ? 26.312 64.950 -0.220 1.00 13.42 180 VAL A CA 1
ATOM 1392 C C . VAL A 1 180 ? 26.587 64.026 0.956 1.00 13.47 180 VAL A C 1
ATOM 1393 O O . VAL A 1 180 ? 27.012 64.485 2.022 1.00 14.40 180 VAL A O 1
ATOM 1397 N N . GLN A 1 181 ? 26.373 62.726 0.770 1.00 12.40 181 GLN A N 1
ATOM 1398 C CA . GLN A 1 181 ? 26.672 61.750 1.815 1.00 14.19 181 GLN A CA 1
ATOM 1399 C C . GLN A 1 181 ? 28.083 61.227 1.598 1.00 14.17 181 GLN A C 1
ATOM 1400 O O . GLN A 1 181 ? 28.354 60.559 0.597 1.00 15.10 181 GLN A O 1
ATOM 1406 N N . LEU A 1 182 ? 28.981 61.519 2.529 1.00 12.68 182 LEU A N 1
ATOM 1407 C CA . LEU A 1 182 ? 30.343 61.017 2.439 1.00 12.09 182 LEU A CA 1
ATOM 1408 C C . LEU A 1 182 ? 30.382 59.615 3.023 1.00 11.99 182 LEU A C 1
ATOM 1409 O O . LEU A 1 182 ? 30.067 59.407 4.203 1.00 11.03 182 LEU A O 1
ATOM 1414 N N . MET A 1 183 ? 30.778 58.651 2.201 1.00 9.95 183 MET A N 1
ATOM 1415 C CA . MET A 1 183 ? 30.852 57.264 2.651 1.00 10.10 183 MET A CA 1
ATOM 1416 C C . MET A 1 183 ? 32.144 57.091 3.450 1.00 9.47 183 MET A C 1
ATOM 1417 O O . MET A 1 183 ? 33.133 56.514 2.988 1.00 10.91 183 MET A O 1
ATOM 1422 N N . THR A 1 184 ? 32.120 57.628 4.676 1.00 9.10 184 THR A N 1
ATOM 1423 C CA . THR A 1 184 ? 33.269 57.541 5.586 1.00 9.68 184 THR A CA 1
ATOM 1424 C C . THR A 1 184 ? 33.278 56.189 6.312 1.00 9.71 184 THR A C 1
ATOM 1425 O O . THR A 1 184 ? 33.281 56.084 7.542 1.00 11.29 184 THR A O 1
ATOM 1429 N N . TYR A 1 185 ? 33.281 55.140 5.494 1.00 9.76 185 TYR A N 1
ATOM 1430 C CA . TYR A 1 185 ? 33.400 53.756 5.918 1.00 10.10 185 TYR A CA 1
ATOM 1431 C C . TYR A 1 185 ? 34.025 53.001 4.755 1.00 9.22 185 TYR A C 1
ATOM 1432 O O . TYR A 1 185 ? 34.108 53.516 3.635 1.00 10.53 185 TYR A O 1
ATOM 1441 N N . ASP A 1 186 ? 34.477 51.774 5.023 1.00 9.24 186 ASP A N 1
ATOM 1442 C CA . ASP A 1 186 ? 35.340 51.043 4.077 1.00 10.01 186 ASP A CA 1
ATOM 1443 C C . ASP A 1 186 ? 36.541 51.890 3.657 1.00 10.97 186 ASP A C 1
ATOM 1444 O O . ASP A 1 186 ? 37.078 51.717 2.559 1.00 10.80 186 ASP A O 1
ATOM 1449 N N . MET A 1 187 ? 36.961 52.830 4.513 1.00 9.67 187 MET A N 1
ATOM 1450 C CA . MET A 1 187 ? 38.051 53.726 4.126 1.00 11.39 187 MET A CA 1
ATOM 1451 C C . MET A 1 187 ? 39.378 52.996 4.073 1.00 11.73 187 MET A C 1
ATOM 1452 O O . MET A 1 187 ? 40.299 53.440 3.370 1.00 12.22 187 MET A O 1
ATOM 1457 N N . ARG A 1 188 ? 39.477 51.905 4.823 1.00 10.72 188 ARG A N 1
ATOM 1458 C CA . ARG A 1 188 ? 40.515 50.895 4.718 1.00 9.79 188 ARG A CA 1
ATOM 1459 C C . ARG A 1 188 ? 39.777 49.573 4.638 1.00 10.97 188 ARG A C 1
ATOM 1460 O O . ARG A 1 188 ? 38.910 49.298 5.471 1.00 11.29 188 ARG A O 1
ATOM 1468 N N . GLY A 1 189 ? 40.085 48.778 3.623 1.00 11.17 189 GLY A N 1
ATOM 1469 C CA . GLY A 1 189 ? 39.309 47.579 3.386 1.00 12.91 189 GLY A CA 1
ATOM 1470 C C . GLY A 1 189 ? 39.924 46.688 2.329 1.00 11.49 189 GLY A C 1
ATOM 1471 O O . GLY A 1 189 ? 41.075 46.270 2.465 1.00 11.57 189 GLY A O 1
ATOM 1472 N N . GLY A 1 190 ? 39.187 46.436 1.247 1.00 10.55 190 GLY A N 1
ATOM 1473 C CA . GLY A 1 190 ? 39.554 45.375 0.321 1.00 11.73 190 GLY A CA 1
ATOM 1474 C C . GLY A 1 190 ? 40.742 45.670 -0.577 1.00 12.30 190 GLY A C 1
ATOM 1475 O O . GLY A 1 190 ? 41.186 44.764 -1.294 1.00 12.84 190 GLY A O 1
ATOM 1476 N N . PHE A 1 191 ? 41.267 46.890 -0.562 1.00 11.19 191 PHE A N 1
ATOM 1477 C CA . PHE A 1 191 ? 42.418 47.222 -1.395 1.00 10.02 191 PHE A CA 1
ATOM 1478 C C . PHE A 1 191 ? 43.728 47.324 -0.624 1.00 9.15 191 PHE A C 1
ATOM 1479 O O . PHE A 1 191 ? 44.769 47.578 -1.239 1.00 10.13 191 PHE A O 1
ATOM 1487 N N . GLN A 1 192 ? 43.726 47.116 0.693 1.00 9.13 192 GLN A N 1
ATOM 1488 C CA . GLN A 1 192 ? 44.964 47.235 1.451 1.00 8.90 192 GLN A CA 1
ATOM 1489 C C . GLN A 1 192 ? 45.153 46.053 2.392 1.00 9.76 192 GLN A C 1
ATOM 1490 O O . GLN A 1 192 ? 44.196 45.531 2.971 1.00 10.26 192 GLN A O 1
ATOM 1496 N N . THR A 1 193 ? 46.419 45.663 2.555 1.00 9.28 193 THR A N 1
ATOM 1497 C CA . THR A 1 193 ? 46.789 44.592 3.466 1.00 10.18 193 THR A CA 1
ATOM 1498 C C . THR A 1 193 ? 47.272 45.117 4.809 1.00 10.47 193 THR A C 1
ATOM 1499 O O . THR A 1 193 ? 47.568 44.316 5.701 1.00 12.91 193 THR A O 1
ATOM 1503 N N . LEU A 1 194 ? 47.338 46.435 4.986 1.00 9.18 194 LEU A N 1
ATOM 1504 C CA . LEU A 1 194 ? 47.677 47.017 6.280 1.00 10.00 194 LEU A CA 1
ATOM 1505 C C . LEU A 1 194 ? 46.401 47.203 7.091 1.00 10.58 194 LEU A C 1
ATOM 1506 O O . LEU A 1 194 ? 45.416 47.745 6.583 1.00 10.98 194 LEU A O 1
ATOM 1511 N N . THR A 1 195 ? 46.418 46.762 8.348 1.00 10.74 195 THR A N 1
ATOM 1512 C CA . THR A 1 195 ? 45.244 46.955 9.179 1.00 10.43 195 THR A CA 1
ATOM 1513 C C . THR A 1 195 ? 45.087 48.424 9.559 1.00 10.81 195 THR A C 1
ATOM 1514 O O . THR A 1 195 ? 46.043 49.215 9.566 1.00 10.91 195 THR A O 1
ATOM 1518 N N . GLY A 1 196 ? 43.850 48.787 9.864 1.00 9.17 196 GLY A N 1
ATOM 1519 C CA . GLY A 1 196 ? 43.556 50.119 10.349 1.00 8.51 196 GLY A CA 1
ATOM 1520 C C . GLY A 1 196 ? 42.059 50.272 10.519 1.00 9.86 196 GLY A C 1
ATOM 1521 O O . GLY A 1 196 ? 41.301 49.322 10.346 1.00 12.20 196 GLY A O 1
ATOM 1522 N N . HIS A 1 197 ? 41.655 51.489 10.851 1.00 9.74 197 HIS A N 1
ATOM 1523 C CA . HIS A 1 197 ? 40.251 51.757 11.134 1.00 9.42 197 HIS A CA 1
ATOM 1524 C C . HIS A 1 197 ? 39.507 52.039 9.837 1.00 10.84 197 HIS A C 1
ATOM 1525 O O . HIS A 1 197 ? 39.924 52.897 9.057 1.00 10.72 197 HIS A O 1
ATOM 1532 N N . HIS A 1 198 ? 38.370 51.371 9.631 1.00 9.45 198 HIS A N 1
ATOM 1533 C CA . HIS A 1 198 ? 37.652 51.557 8.373 1.00 9.74 198 HIS A CA 1
ATOM 1534 C C . HIS A 1 198 ? 36.689 52.732 8.397 1.00 10.85 198 HIS A C 1
ATOM 1535 O O . HIS A 1 198 ? 36.280 53.205 7.331 1.00 9.97 198 HIS A O 1
ATOM 1542 N N . THR A 1 199 ? 36.339 53.224 9.582 1.00 10.29 199 THR A N 1
ATOM 1543 C CA . THR A 1 199 ? 35.315 54.249 9.707 1.00 10.68 199 THR A CA 1
ATOM 1544 C C . THR A 1 199 ? 35.693 55.240 10.813 1.00 9.85 199 THR A C 1
ATOM 1545 O O . THR A 1 199 ? 34.851 55.706 11.585 1.00 11.74 199 THR A O 1
ATOM 1549 N N . ASN A 1 200 ? 36.973 55.609 10.850 1.00 9.93 200 ASN A N 1
ATOM 1550 C CA . ASN A 1 200 ? 37.523 56.403 11.944 1.00 9.34 200 ASN A CA 1
ATOM 1551 C C . ASN A 1 200 ? 37.207 57.890 11.821 1.00 11.24 200 ASN A C 1
ATOM 1552 O O . ASN A 1 200 ? 37.371 58.497 10.760 1.00 11.18 200 ASN A O 1
ATOM 1557 N N . LEU A 1 201 ? 36.801 58.482 12.947 1.00 10.95 201 LEU A N 1
ATOM 1558 C CA . LEU A 1 201 ? 36.563 59.916 12.995 1.00 9.99 201 LEU A CA 1
ATOM 1559 C C . LEU A 1 201 ? 37.828 60.714 12.676 1.00 10.46 201 LEU A C 1
ATOM 1560 O O . LEU A 1 201 ? 37.797 61.635 11.854 1.00 11.99 201 LEU A O 1
ATOM 1565 N N . TYR A 1 202 ? 38.953 60.404 13.339 1.00 10.06 202 TYR A N 1
ATOM 1566 C CA . TYR A 1 202 ? 40.183 61.156 13.128 1.00 12.67 202 TYR A CA 1
ATOM 1567 C C . TYR A 1 202 ? 41.308 60.246 12.653 1.00 9.98 202 TYR A C 1
ATOM 1568 O O . TYR A 1 202 ? 41.322 59.042 12.916 1.00 9.75 202 TYR A O 1
ATOM 1577 N N . THR A 1 203 ? 42.278 60.850 11.974 1.00 11.80 203 THR A N 1
ATOM 1578 C CA . THR A 1 203 ? 43.458 60.131 11.510 1.00 11.61 203 THR A CA 1
ATOM 1579 C C . THR A 1 203 ? 44.412 59.892 12.674 1.00 13.74 203 THR A C 1
ATOM 1580 O O . THR A 1 203 ? 44.626 60.770 13.510 1.00 15.70 203 THR A O 1
ATOM 1584 N N . GLY A 1 204 ? 44.959 58.685 12.743 1.00 11.77 204 GLY A N 1
ATOM 1585 C CA . GLY A 1 204 ? 45.849 58.305 13.823 1.00 11.62 204 GLY A CA 1
ATOM 1586 C C . GLY A 1 204 ? 47.321 58.367 13.458 1.00 12.75 204 GLY A C 1
ATOM 1587 O O . GLY A 1 204 ? 47.708 58.123 12.315 1.00 13.00 204 GLY A O 1
ATOM 1588 N N . THR A 1 205 ? 48.145 58.662 14.464 1.00 11.75 205 THR A N 1
ATOM 1589 C CA . THR A 1 205 ? 49.590 58.679 14.275 1.00 11.54 205 THR A CA 1
ATOM 1590 C C . THR A 1 205 ? 50.098 57.274 13.977 1.00 11.87 205 THR A C 1
ATOM 1591 O O . THR A 1 205 ? 49.665 56.290 14.584 1.00 13.55 205 THR A O 1
ATOM 1595 N N . GLY A 1 206 ? 51.016 57.178 13.017 1.00 9.41 206 GLY A N 1
ATOM 1596 C CA . GLY A 1 206 ? 51.606 55.900 12.682 1.00 11.07 206 GLY A CA 1
ATOM 1597 C C . GLY A 1 206 ? 50.898 55.104 11.609 1.00 10.21 206 GLY A C 1
ATOM 1598 O O . GLY A 1 206 ? 51.347 53.999 11.301 1.00 10.28 206 GLY A O 1
ATOM 1599 N N . ASP A 1 207 ? 49.795 55.606 11.058 1.00 10.28 207 ASP A N 1
ATOM 1600 C CA . ASP A 1 207 ? 49.085 54.960 9.956 1.00 9.71 207 ASP A CA 1
ATOM 1601 C C . ASP A 1 207 ? 49.641 55.476 8.631 1.00 9.29 207 ASP A C 1
ATOM 1602 O O . ASP A 1 207 ? 49.658 56.685 8.400 1.00 11.07 207 ASP A O 1
ATOM 1607 N N . LEU A 1 208 ? 50.089 54.561 7.756 1.00 10.17 208 LEU A N 1
ATOM 1608 C CA . LEU A 1 208 ? 50.554 54.983 6.432 1.00 10.11 208 LEU A CA 1
ATOM 1609 C C . LEU A 1 208 ? 49.426 55.585 5.607 1.00 10.84 208 LEU A C 1
ATOM 1610 O O . LEU A 1 208 ? 49.677 56.399 4.710 1.00 11.51 208 LEU A O 1
ATOM 1615 N N . PHE A 1 209 ? 48.185 55.201 5.888 1.00 10.08 209 PHE A N 1
ATOM 1616 C CA . PHE A 1 209 ? 47.012 55.726 5.207 1.00 10.12 209 PHE A CA 1
ATOM 1617 C C . PHE A 1 209 ? 46.431 56.831 6.077 1.00 9.72 209 PHE A C 1
ATOM 1618 O O . PHE A 1 209 ? 46.332 56.669 7.297 1.00 10.27 209 PHE A O 1
ATOM 1626 N N . ARG A 1 210 ? 46.111 57.976 5.468 1.00 11.29 210 ARG A N 1
ATOM 1627 C CA . ARG A 1 210 ? 45.862 59.199 6.227 1.00 11.27 210 ARG A CA 1
ATOM 1628 C C . ARG A 1 210 ? 44.403 59.649 6.232 1.00 12.10 210 ARG A C 1
ATOM 1629 O O . ARG A 1 210 ? 44.107 60.719 6.768 1.00 11.99 210 ARG A O 1
ATOM 1637 N N . ILE A 1 211 ? 43.488 58.862 5.674 1.00 10.17 211 ILE A N 1
ATOM 1638 C CA . ILE A 1 211 ? 42.088 59.266 5.579 1.00 9.66 211 ILE A CA 1
ATOM 1639 C C . ILE A 1 211 ? 41.357 59.016 6.900 1.00 12.23 211 ILE A C 1
ATOM 1640 O O . ILE A 1 211 ? 41.765 58.203 7.734 1.00 10.98 211 ILE A O 1
ATOM 1645 N N . SER A 1 212 ? 40.259 59.750 7.084 1.00 10.49 212 SER A N 1
ATOM 1646 C CA . SER A 1 212 ? 39.406 59.702 8.265 1.00 9.83 212 SER A CA 1
ATOM 1647 C C . SER A 1 212 ? 38.173 60.528 7.920 1.00 12.17 212 SER A C 1
ATOM 1648 O O . SER A 1 212 ? 38.142 61.202 6.889 1.00 11.16 212 SER A O 1
ATOM 1651 N N . VAL A 1 213 ? 37.158 60.484 8.794 1.00 11.43 213 VAL A N 1
ATOM 1652 C CA . VAL A 1 213 ? 36.013 61.385 8.629 1.00 11.25 213 VAL A CA 1
ATOM 1653 C C . VAL A 1 213 ? 36.490 62.829 8.550 1.00 11.41 213 VAL A C 1
ATOM 1654 O O . VAL A 1 213 ? 36.127 63.582 7.639 1.00 12.08 213 VAL A O 1
ATOM 1658 N N . ASP A 1 214 ? 37.324 63.227 9.517 1.00 10.89 214 ASP A N 1
ATOM 1659 C CA . ASP A 1 214 ? 37.792 64.603 9.592 1.00 11.07 214 ASP A CA 1
ATOM 1660 C C . ASP A 1 214 ? 38.564 64.986 8.330 1.00 13.36 214 ASP A C 1
ATOM 1661 O O . ASP A 1 214 ? 38.337 66.054 7.748 1.00 12.45 214 ASP A O 1
ATOM 1666 N N . ALA A 1 215 ? 39.473 64.118 7.876 1.00 11.87 215 ALA A N 1
ATOM 1667 C CA . ALA A 1 215 ? 40.233 64.445 6.672 1.00 10.73 215 ALA A CA 1
ATOM 1668 C C . ALA A 1 215 ? 39.336 64.491 5.439 1.00 12.77 215 ALA A C 1
ATOM 1669 O O . ALA A 1 215 ? 39.546 65.320 4.545 1.00 12.74 215 ALA A O 1
ATOM 1671 N N . SER A 1 216 ? 38.325 63.621 5.383 1.00 9.78 216 SER A N 1
ATOM 1672 C CA . SER A 1 216 ? 37.406 63.595 4.246 1.00 9.28 216 SER A CA 1
ATOM 1673 C C . SER A 1 216 ? 36.563 64.863 4.194 1.00 10.87 216 SER A C 1
ATOM 1674 O O . SER A 1 216 ? 36.441 65.489 3.137 1.00 10.74 216 SER A O 1
ATOM 1677 N N . VAL A 1 217 ? 35.974 65.249 5.331 1.00 10.55 217 VAL A N 1
ATOM 1678 C CA . VAL A 1 217 ? 35.214 66.494 5.404 1.00 10.81 217 VAL A CA 1
ATOM 1679 C C . VAL A 1 217 ? 36.071 67.665 4.939 1.00 13.14 217 VAL A C 1
ATOM 1680 O O . VAL A 1 217 ? 35.653 68.477 4.109 1.00 13.76 217 VAL A O 1
ATOM 1684 N N . ASN A 1 218 ? 37.302 67.742 5.441 1.00 13.57 218 ASN A N 1
ATOM 1685 C CA . ASN A 1 218 ? 38.195 68.813 5.022 1.00 13.10 218 ASN A CA 1
ATOM 1686 C C . ASN A 1 218 ? 38.435 68.797 3.510 1.00 14.27 218 ASN A C 1
ATOM 1687 O O . ASN A 1 218 ? 38.433 69.855 2.870 1.00 14.49 218 ASN A O 1
ATOM 1692 N N . LEU A 1 219 ? 38.632 67.612 2.916 1.00 12.95 219 LEU A N 1
ATOM 1693 C CA . LEU A 1 219 ? 38.814 67.528 1.465 1.00 12.66 219 LEU A CA 1
ATOM 1694 C C . LEU A 1 219 ? 37.604 68.079 0.719 1.00 12.53 219 LEU A C 1
ATOM 1695 O O . LEU A 1 219 ? 37.743 68.845 -0.244 1.00 13.81 219 LEU A O 1
ATOM 1700 N N . PHE A 1 220 ? 36.404 67.682 1.138 1.00 12.30 220 PHE A N 1
ATOM 1701 C CA . PHE A 1 220 ? 35.206 68.100 0.422 1.00 10.24 220 PHE A CA 1
ATOM 1702 C C . PHE A 1 220 ? 34.897 69.577 0.646 1.00 10.81 220 PHE A C 1
ATOM 1703 O O . PHE A 1 220 ? 34.423 70.254 -0.269 1.00 15.47 220 PHE A O 1
ATOM 1711 N N . VAL A 1 221 ? 35.144 70.092 1.853 1.00 11.83 221 VAL A N 1
ATOM 1712 C CA . VAL A 1 221 ? 34.977 71.528 2.083 1.00 12.13 221 VAL A CA 1
ATOM 1713 C C . VAL A 1 221 ? 35.916 72.320 1.184 1.00 15.00 221 VAL A C 1
ATOM 1714 O O . VAL A 1 221 ? 35.512 73.290 0.532 1.00 15.19 221 VAL A O 1
ATOM 1718 N N . ARG A 1 222 ? 37.188 71.910 1.132 1.00 13.66 222 ARG A N 1
ATOM 1719 C CA . ARG A 1 222 ? 38.158 72.604 0.294 1.00 15.82 222 ARG A CA 1
ATOM 1720 C C . ARG A 1 222 ? 37.826 72.475 -1.183 1.00 14.86 222 ARG A C 1
ATOM 1721 O O . ARG A 1 222 ? 38.175 73.359 -1.973 1.00 17.23 222 ARG A O 1
ATOM 1729 N N . ALA A 1 223 ? 37.145 71.397 -1.568 1.00 15.69 223 ALA A N 1
ATOM 1730 C CA . ALA A 1 223 ? 36.712 71.215 -2.945 1.00 14.52 223 ALA A CA 1
ATOM 1731 C C . ALA A 1 223 ? 35.471 72.033 -3.277 1.00 17.16 223 ALA A C 1
ATOM 1732 O O . ALA A 1 223 ? 35.087 72.099 -4.450 1.00 18.11 223 ALA A O 1
ATOM 1734 N N . GLY A 1 224 ? 34.835 72.651 -2.284 1.00 15.71 224 GLY A N 1
ATOM 1735 C CA . GLY A 1 224 ? 33.727 73.547 -2.529 1.00 14.94 224 GLY A CA 1
ATOM 1736 C C . GLY A 1 224 ? 32.349 73.060 -2.122 1.00 15.12 224 GLY A C 1
ATOM 1737 O O . GLY A 1 224 ? 31.358 73.667 -2.540 1.00 18.10 224 GLY A O 1
ATOM 1738 N N . VAL A 1 225 ? 32.243 72.013 -1.314 1.00 14.79 225 VAL A N 1
ATOM 1739 C CA . VAL A 1 225 ? 30.954 71.544 -0.810 1.00 1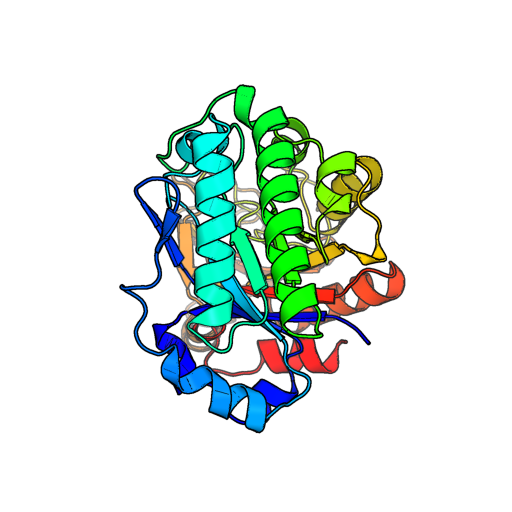2.86 225 VAL A CA 1
ATOM 1740 C C . VAL A 1 225 ? 30.641 72.321 0.464 1.00 15.81 225 VAL A C 1
ATOM 1741 O O . VAL A 1 225 ? 31.451 72.291 1.403 1.00 14.87 225 VAL A O 1
ATOM 1745 N N . PRO A 1 226 ? 29.509 73.007 0.543 1.00 14.44 226 PRO A N 1
ATOM 1746 C CA . PRO A 1 226 ? 29.163 73.719 1.779 1.00 16.38 226 PRO A CA 1
ATOM 1747 C C . PRO A 1 226 ? 29.002 72.747 2.937 1.00 17.99 226 PRO A C 1
ATOM 1748 O O . PRO A 1 226 ? 28.474 71.646 2.777 1.00 15.33 226 PRO A O 1
ATOM 1752 N N . LYS A 1 227 ? 29.453 73.170 4.123 1.00 17.17 227 LYS A N 1
ATOM 1753 C CA . LYS A 1 227 ? 29.347 72.306 5.297 1.00 16.61 227 LYS A CA 1
ATOM 1754 C C . LYS A 1 227 ? 27.908 71.877 5.548 1.00 15.96 227 LYS A C 1
ATOM 1755 O O . LYS A 1 227 ? 27.652 70.734 5.949 1.00 18.00 227 LYS A O 1
ATOM 1761 N N . GLU A 1 228 ? 26.952 72.783 5.339 1.00 19.61 228 GLU A N 1
ATOM 1762 C CA . GLU A 1 228 ? 25.554 72.468 5.607 1.00 19.95 228 GLU A CA 1
ATOM 1763 C C . GLU A 1 228 ? 25.000 71.399 4.676 1.00 19.17 228 GLU A C 1
ATOM 1764 O O . GLU A 1 228 ? 23.869 70.942 4.889 1.00 22.01 228 GLU A O 1
ATOM 1770 N N . LYS A 1 229 ? 25.762 70.987 3.662 1.00 16.24 229 LYS A N 1
ATOM 1771 C CA . LYS A 1 229 ? 25.360 69.896 2.783 1.00 16.42 229 LYS A CA 1
ATOM 1772 C C . LYS A 1 229 ? 26.106 68.593 3.036 1.00 16.22 229 LYS A C 1
ATOM 1773 O O . LYS A 1 229 ? 25.878 67.624 2.307 1.00 18.88 229 LYS A O 1
ATOM 1779 N N . ILE A 1 230 ? 26.993 68.529 4.024 1.00 13.02 230 ILE A N 1
ATOM 1780 C CA . ILE A 1 230 ? 27.817 67.344 4.231 1.00 13.09 230 ILE A CA 1
ATOM 1781 C C . ILE A 1 230 ? 27.181 66.452 5.283 1.00 14.04 230 ILE A C 1
ATOM 1782 O O . ILE A 1 230 ? 27.006 66.862 6.434 1.00 13.78 230 ILE A O 1
ATOM 1787 N N . VAL A 1 231 ? 26.883 65.217 4.891 1.00 12.63 231 VAL A N 1
ATOM 1788 C CA . VAL A 1 231 ? 26.392 64.172 5.778 1.00 12.16 231 VAL A CA 1
ATOM 1789 C C . VAL A 1 231 ? 27.504 63.131 5.881 1.00 12.49 231 VAL A C 1
ATOM 1790 O O . VAL A 1 231 ? 27.965 62.615 4.857 1.00 13.95 231 VAL A O 1
ATOM 1794 N N . ILE A 1 232 ? 27.969 62.842 7.103 1.00 11.59 232 ILE A N 1
ATOM 1795 C CA . ILE A 1 232 ? 29.055 61.867 7.265 1.00 11.11 232 ILE A CA 1
ATOM 1796 C C . ILE A 1 232 ? 28.504 60.463 7.464 1.00 11.29 232 ILE A C 1
ATOM 1797 O O . ILE A 1 232 ? 27.296 60.279 7.623 1.00 12.98 232 ILE A O 1
ATOM 1802 N N . GLY A 1 233 ? 29.375 59.462 7.446 1.00 11.73 233 GLY A N 1
ATOM 1803 C CA . GLY A 1 233 ? 28.963 58.065 7.445 1.00 11.61 233 GLY A CA 1
ATOM 1804 C C . GLY A 1 233 ? 29.363 57.301 8.692 1.00 10.91 233 GLY A C 1
ATOM 1805 O O . GLY A 1 233 ? 30.480 57.463 9.206 1.00 10.98 233 GLY A O 1
ATOM 1806 N N . ALA A 1 234 ? 28.451 56.438 9.145 1.00 12.79 234 ALA A N 1
ATOM 1807 C CA . ALA A 1 234 ? 28.670 55.465 10.204 1.00 10.41 234 ALA A CA 1
ATOM 1808 C C . ALA A 1 234 ? 28.380 54.077 9.662 1.00 13.04 234 ALA A C 1
ATOM 1809 O O . ALA A 1 234 ? 27.495 53.890 8.820 1.00 13.21 234 ALA A O 1
ATOM 1811 N N . ALA A 1 235 ? 29.120 53.098 10.157 1.00 11.70 235 ALA A N 1
ATOM 1812 C CA . ALA A 1 235 ? 29.030 51.735 9.665 1.00 10.76 235 ALA A CA 1
ATOM 1813 C C . ALA A 1 235 ? 28.504 50.843 10.775 1.00 10.62 235 ALA A C 1
ATOM 1814 O O . ALA A 1 235 ? 29.052 50.838 11.880 1.00 12.25 235 ALA A O 1
ATOM 1816 N N . PHE A 1 236 ? 27.459 50.076 10.471 1.00 12.02 236 PHE A N 1
ATOM 1817 C CA . PHE A 1 236 ? 26.927 49.075 11.392 1.00 9.04 236 PHE A CA 1
ATOM 1818 C C . PHE A 1 236 ? 27.567 47.700 11.192 1.00 10.80 236 PHE A C 1
ATOM 1819 O O . PHE A 1 236 ? 26.946 46.671 11.497 1.00 13.69 236 PHE A O 1
ATOM 1827 N N . TYR A 1 237 ? 28.807 47.656 10.704 1.00 10.70 237 TYR A N 1
ATOM 1828 C CA . TYR A 1 237 ? 29.486 46.401 10.388 1.00 9.54 237 TYR A CA 1
ATOM 1829 C C . TYR A 1 237 ? 30.984 46.671 10.436 1.00 9.65 237 TYR A C 1
ATOM 1830 O O . TYR A 1 237 ? 31.426 47.825 10.482 1.00 11.20 237 TYR A O 1
ATOM 1839 N N . SER A 1 238 ? 31.761 45.595 10.368 1.00 10.96 238 SER A N 1
ATOM 1840 C CA . SER A 1 238 ? 33.205 45.668 10.528 1.00 11.12 238 SER A CA 1
ATOM 1841 C C . SER A 1 238 ? 33.957 45.363 9.237 1.00 12.12 238 SER A C 1
ATOM 1842 O O . SER A 1 238 ? 33.433 44.770 8.296 1.00 11.86 238 SER A O 1
ATOM 1845 N N . ARG A 1 239 ? 35.228 45.766 9.228 1.00 10.60 239 ARG A N 1
ATOM 1846 C CA . ARG A 1 239 ? 36.218 45.277 8.279 1.00 10.28 239 ARG A CA 1
ATOM 1847 C C . ARG A 1 239 ? 37.243 44.473 9.065 1.00 9.31 239 ARG A C 1
ATOM 1848 O O . ARG A 1 239 ? 37.512 44.769 10.231 1.00 10.59 239 ARG A O 1
ATOM 1856 N N . MET A 1 240 ? 37.791 43.429 8.442 1.00 10.01 240 MET A N 1
ATOM 1857 C CA . MET A 1 240 ? 38.561 42.442 9.188 1.00 12.25 240 MET A CA 1
ATOM 1858 C C . MET A 1 240 ? 39.760 41.969 8.385 1.00 9.43 240 MET A C 1
ATOM 1859 O O . MET A 1 240 ? 39.649 41.707 7.187 1.00 11.74 240 MET A O 1
ATOM 1864 N N . TRP A 1 241 ? 40.911 41.877 9.051 1.00 9.96 241 TRP A N 1
ATOM 1865 C CA . TRP A 1 241 ? 42.119 41.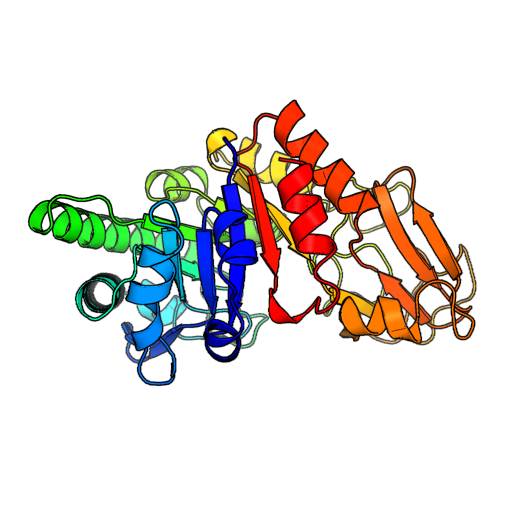331 8.454 1.00 11.92 241 TRP A CA 1
ATOM 1866 C C . TRP A 1 241 ? 42.540 40.080 9.218 1.00 9.96 241 TRP A C 1
ATOM 1867 O O . TRP A 1 241 ? 42.420 40.018 10.449 1.00 11.05 241 TRP A O 1
ATOM 1878 N N . LYS A 1 242 ? 43.077 39.104 8.489 1.00 11.64 242 LYS A N 1
ATOM 1879 C CA . LYS A 1 242 ? 43.425 37.812 9.056 1.00 13.25 242 LYS A CA 1
ATOM 1880 C C . LYS A 1 242 ? 44.934 37.606 9.107 1.00 12.40 242 LYS A C 1
ATOM 1881 O O . LYS A 1 242 ? 45.685 38.158 8.298 1.00 12.55 242 LYS A O 1
ATOM 1887 N N . ASP A 1 243 ? 45.362 36.795 10.079 1.00 13.35 243 ASP A N 1
ATOM 1888 C CA . ASP A 1 243 ? 46.747 36.334 10.169 1.00 13.91 243 ASP A CA 1
ATOM 1889 C C . ASP A 1 243 ? 47.727 37.499 10.285 1.00 13.94 243 ASP A C 1
ATOM 1890 O O . ASP A 1 243 ? 48.727 37.583 9.567 1.00 15.96 243 ASP A O 1
ATOM 1895 N N . VAL A 1 244 ? 47.435 38.398 11.217 1.00 13.81 244 VAL A N 1
ATOM 1896 C CA . VAL A 1 244 ? 48.283 39.573 11.398 1.00 15.70 244 VAL A CA 1
ATOM 1897 C C . VAL A 1 244 ? 49.202 39.369 12.596 1.00 15.38 244 VAL A C 1
ATOM 1898 O O . VAL A 1 244 ? 48.814 38.717 13.578 1.00 14.47 244 VAL A O 1
ATOM 1902 N N . PRO A 1 245 ? 50.434 39.868 12.534 1.00 13.81 245 PRO A N 1
ATOM 1903 C CA . PRO A 1 245 ? 51.365 39.697 13.653 1.00 14.74 245 PRO A CA 1
ATOM 1904 C C . PRO A 1 245 ? 50.816 40.280 14.947 1.00 14.26 245 PRO A C 1
ATOM 1905 O O . PRO A 1 245 ? 50.147 41.318 14.960 1.00 14.12 245 PRO A O 1
ATOM 1909 N N . ASN A 1 246 ? 51.151 39.621 16.058 1.00 14.54 246 ASN A N 1
ATOM 1910 C CA . ASN A 1 246 ? 50.712 40.052 17.382 1.00 13.40 246 ASN A CA 1
ATOM 1911 C C . ASN A 1 246 ? 51.640 41.157 17.893 1.00 17.86 246 ASN A C 1
ATOM 1912 O O . ASN A 1 246 ? 52.442 40.985 18.812 1.00 16.82 246 ASN A O 1
ATOM 1917 N N . VAL A 1 247 ? 51.520 42.319 17.257 1.00 16.38 247 VAL A N 1
ATOM 1918 C CA . VAL A 1 247 ? 52.329 43.494 17.555 1.00 14.93 247 VAL A CA 1
ATOM 1919 C C . VAL A 1 247 ? 51.396 44.697 17.558 1.00 11.82 247 VAL A C 1
ATOM 1920 O O . VAL A 1 247 ? 50.517 44.807 16.697 1.00 12.69 247 VAL A O 1
ATOM 1924 N N . ASN A 1 248 ? 51.561 45.596 18.529 1.00 14.33 248 ASN A N 1
ATOM 1925 C CA . ASN A 1 248 ? 50.776 46.834 18.575 1.00 12.85 248 ASN A CA 1
ATOM 1926 C C . ASN A 1 248 ? 49.272 46.564 18.603 1.00 13.43 248 ASN A C 1
ATOM 1927 O O . ASN A 1 248 ? 48.483 47.339 18.053 1.00 13.82 248 ASN A O 1
ATOM 1932 N N . ARG A 1 249 ? 48.865 45.456 19.239 1.00 12.60 249 ARG A N 1
ATOM 1933 C CA . ARG A 1 249 ? 47.452 45.074 19.341 1.00 12.48 249 ARG A CA 1
ATOM 1934 C C . ARG A 1 249 ? 46.814 44.890 17.968 1.00 11.30 249 ARG A C 1
ATOM 1935 O O . ARG A 1 249 ? 45.610 45.099 17.803 1.00 12.38 249 ARG A O 1
ATOM 1943 N N . GLY A 1 250 ? 47.616 44.483 16.988 1.00 12.65 250 GLY A N 1
ATOM 1944 C CA . GLY A 1 250 ? 47.131 44.230 15.642 1.00 11.41 250 GLY A CA 1
ATOM 1945 C C . GLY A 1 250 ? 46.998 45.455 14.757 1.00 9.88 250 GLY A C 1
ATOM 1946 O O . GLY A 1 250 ? 46.670 45.298 13.574 1.00 11.69 250 GLY A O 1
ATOM 1947 N N . LEU A 1 251 ? 47.220 46.659 15.284 1.00 12.45 251 LEU A N 1
ATOM 1948 C CA . LEU A 1 251 ? 46.949 47.902 14.574 1.00 12.15 251 LEU A CA 1
ATOM 1949 C C . LEU A 1 251 ? 48.161 48.306 13.741 1.00 10.71 251 LEU A C 1
ATOM 1950 O O . LEU A 1 251 ? 49.291 48.332 14.241 1.00 11.78 251 LEU A O 1
ATOM 1955 N N . 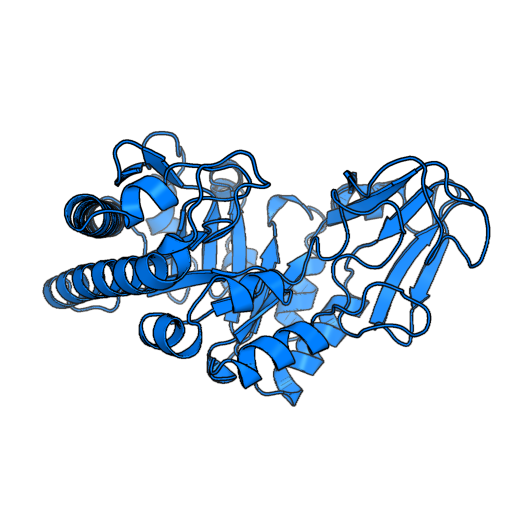TYR A 1 252 ? 47.925 48.578 12.458 1.00 9.88 252 TYR A N 1
ATOM 1956 C CA . TYR A 1 252 ? 48.978 48.988 11.518 1.00 12.09 252 TYR A CA 1
ATOM 1957 C C . TYR A 1 252 ? 49.983 47.864 11.281 1.00 11.12 252 TYR A C 1
ATOM 1958 O O . TYR A 1 252 ? 51.193 48.085 11.202 1.00 11.68 252 TYR A O 1
ATOM 1967 N N . GLN A 1 253 ? 49.464 46.643 11.170 1.00 12.67 253 GLN A N 1
ATOM 1968 C CA . GLN A 1 253 ? 50.228 45.442 10.887 1.00 12.45 253 GLN A CA 1
ATOM 1969 C C . GLN A 1 253 ? 49.854 44.912 9.511 1.00 13.01 253 GLN A C 1
ATOM 1970 O O . GLN A 1 253 ? 48.760 45.164 8.995 1.00 11.73 253 GLN A O 1
ATOM 1976 N N . MET A 1 254 ? 50.761 44.132 8.932 1.00 13.48 254 MET A N 1
ATOM 1977 C CA . MET A 1 254 ? 50.560 43.623 7.584 1.00 12.40 254 MET A CA 1
ATOM 1978 C C . MET A 1 254 ? 49.935 42.234 7.641 1.00 14.16 254 MET A C 1
ATOM 1979 O O . MET A 1 254 ? 50.441 41.338 8.325 1.00 18.53 254 MET A O 1
ATOM 1984 N N . SER A 1 255 ? 48.828 42.064 6.916 1.00 11.46 255 SER A N 1
ATOM 1985 C CA . SER A 1 255 ? 48.157 40.801 6.681 1.00 12.56 255 SER A CA 1
ATOM 1986 C C . SER A 1 255 ? 48.572 40.246 5.323 1.00 12.63 255 SER A C 1
ATOM 1987 O O . SER A 1 255 ? 48.947 41.007 4.425 1.00 13.20 255 SER A O 1
ATOM 1990 N N . PRO A 1 256 ? 48.516 38.926 5.129 1.00 13.03 256 PRO A N 1
ATOM 1991 C CA . PRO A 1 256 ? 48.693 38.377 3.773 1.00 12.42 256 PRO A CA 1
ATOM 1992 C C . PRO A 1 256 ? 47.581 38.766 2.814 1.00 13.65 256 PRO A C 1
ATOM 1993 O O . PRO A 1 256 ? 47.783 38.711 1.596 1.00 15.45 256 PRO A O 1
ATOM 1997 N N . GLY A 1 257 ? 46.410 39.147 3.327 1.00 13.71 257 GLY A N 1
ATOM 1998 C CA . GLY A 1 257 ? 45.277 39.484 2.493 1.00 12.04 257 GLY A CA 1
ATOM 1999 C C . GLY A 1 257 ? 44.718 40.846 2.871 1.00 10.58 257 GLY A C 1
ATOM 2000 O O . GLY A 1 257 ? 45.149 41.467 3.841 1.00 12.24 257 GLY A O 1
ATOM 2001 N N . SER A 1 258 ? 43.717 41.264 2.103 1.00 10.87 258 SER A N 1
ATOM 2002 C CA . SER A 1 258 ? 43.135 42.581 2.325 1.00 11.68 258 SER A CA 1
ATOM 2003 C C . SER A 1 258 ? 42.086 42.527 3.437 1.00 11.78 258 SER A C 1
ATOM 2004 O O . SER A 1 258 ? 41.814 41.481 4.033 1.00 12.08 258 SER A O 1
ATOM 2007 N N . GLY A 1 259 ? 41.510 43.686 3.747 1.00 11.09 259 GLY A N 1
ATOM 2008 C CA . GLY A 1 259 ? 40.500 43.785 4.778 1.00 11.32 259 GLY A CA 1
ATOM 2009 C C . GLY A 1 259 ? 39.118 43.532 4.218 1.00 11.04 259 GLY A C 1
ATOM 2010 O O . GLY A 1 259 ? 38.469 44.440 3.704 1.00 14.07 259 GLY A O 1
ATOM 2011 N N . GLY A 1 260 ? 38.679 42.285 4.285 1.00 11.15 260 GLY A N 1
ATOM 2012 C CA . GLY A 1 260 ? 37.359 41.942 3.816 1.00 12.27 260 GLY A CA 1
ATOM 2013 C C . GLY A 1 260 ? 36.311 42.327 4.827 1.00 12.93 260 GLY A C 1
ATOM 2014 O O . GLY A 1 260 ? 36.588 42.869 5.894 1.00 12.40 260 GLY A O 1
ATOM 2015 N N . TYR A 1 261 ? 35.062 42.050 4.479 1.00 14.15 261 TYR A N 1
ATOM 2016 C CA . TYR A 1 261 ? 34.003 42.283 5.447 1.00 12.96 261 TYR A CA 1
ATOM 2017 C C . TYR A 1 261 ? 34.198 41.385 6.657 1.00 13.91 261 TYR A C 1
ATOM 2018 O O . TYR A 1 261 ? 34.540 40.205 6.536 1.00 16.57 261 TYR A O 1
ATOM 2027 N N . GLY A 1 262 ? 33.982 41.954 7.831 1.00 13.67 262 GLY A N 1
ATOM 2028 C CA . GLY A 1 262 ? 33.937 41.185 9.042 1.00 14.31 262 GLY A CA 1
ATOM 2029 C C . GLY A 1 262 ? 32.501 41.017 9.483 1.00 14.69 262 GLY A C 1
ATOM 2030 O O . GLY A 1 262 ? 31.551 41.263 8.729 1.00 16.06 262 GLY A O 1
ATOM 2031 N N . PRO A 1 263 ? 32.317 40.602 10.727 1.00 13.94 263 PRO A N 1
ATOM 2032 C CA . PRO A 1 263 ? 30.958 40.439 11.251 1.00 13.99 263 PRO A CA 1
ATOM 2033 C C . PRO A 1 263 ? 30.200 41.761 11.273 1.00 13.83 263 PRO A C 1
ATOM 2034 O O . PRO A 1 263 ? 30.777 42.838 11.437 1.00 15.73 263 PRO A O 1
ATOM 2038 N N . ASP A 1 264 ? 28.880 41.678 11.098 1.00 13.65 264 ASP A N 1
ATOM 2039 C CA . ASP A 1 264 ? 28.069 42.861 11.345 1.00 12.05 264 ASP A CA 1
ATOM 2040 C C . ASP A 1 264 ? 27.977 43.132 12.843 1.00 12.60 264 ASP A C 1
ATOM 2041 O O . ASP A 1 264 ? 28.437 42.340 13.674 1.00 15.25 264 ASP A O 1
ATOM 2046 N N . PHE A 1 265 ? 27.386 44.272 13.200 1.00 13.83 265 PHE A N 1
ATOM 2047 C CA . PHE A 1 265 ? 27.363 44.628 14.615 1.00 12.26 265 PHE A CA 1
ATOM 2048 C C . PHE A 1 265 ? 26.590 43.607 15.446 1.00 13.76 265 PHE A C 1
ATOM 2049 O O . PHE A 1 265 ? 26.966 43.327 16.587 1.00 14.98 265 PHE A O 1
ATOM 2057 N N . THR A 1 266 ? 25.500 43.055 14.902 1.00 14.28 266 THR A N 1
ATOM 2058 C CA . THR A 1 266 ? 24.794 41.974 15.597 1.00 15.88 266 THR A CA 1
ATOM 2059 C C . THR A 1 266 ? 25.756 40.869 16.015 1.00 18.87 266 THR A C 1
ATOM 2060 O O . THR A 1 266 ? 25.785 40.454 17.182 1.00 14.73 266 THR A O 1
ATOM 2064 N N . GLU A 1 267 ? 26.561 40.392 15.063 1.00 17.52 267 GLU A N 1
ATOM 2065 C CA . GLU A 1 267 ? 27.477 39.287 15.319 1.00 17.32 267 GLU A CA 1
ATOM 2066 C C . GLU A 1 267 ? 28.646 39.716 16.198 1.00 19.70 267 GLU A C 1
ATOM 2067 O O . GLU A 1 267 ? 29.129 38.926 17.016 1.00 18.14 267 GLU A O 1
ATOM 2073 N N . LEU A 1 268 ? 29.122 40.956 16.042 1.00 14.85 268 LEU A N 1
ATOM 2074 C CA . LEU A 1 268 ? 30.184 41.453 16.916 1.00 17.16 268 LEU A CA 1
ATOM 2075 C C . LEU A 1 268 ? 29.726 41.466 18.368 1.00 16.81 268 LEU A C 1
ATOM 2076 O O . LEU A 1 268 ? 30.453 41.029 19.272 1.00 15.76 268 LEU A O 1
ATOM 2081 N N . ALA A 1 269 ? 28.522 41.988 18.613 1.00 15.38 269 ALA A N 1
ATOM 2082 C CA . ALA A 1 269 ? 27.997 42.015 19.972 1.00 16.40 269 ALA A CA 1
ATOM 2083 C C . ALA A 1 269 ? 27.822 40.604 20.517 1.00 18.89 269 ALA A C 1
ATOM 2084 O O . ALA A 1 269 ? 28.098 40.348 21.696 1.00 21.58 269 ALA A O 1
ATOM 2086 N N . ALA A 1 270 ? 27.399 39.669 19.668 1.00 18.75 270 ALA A N 1
ATOM 2087 C CA . ALA A 1 270 ? 27.086 38.323 20.144 1.00 18.42 270 ALA A CA 1
ATOM 2088 C C . ALA A 1 270 ? 28.334 37.475 20.364 1.00 20.84 270 ALA A C 1
ATOM 2089 O O . ALA A 1 270 ? 28.381 36.673 21.304 1.00 21.65 270 ALA A O 1
ATOM 2091 N N . GLU A 1 271 ? 29.354 37.633 19.520 1.00 17.47 271 GLU A N 1
ATOM 2092 C CA . GLU A 1 271 ? 30.420 36.643 19.418 1.00 18.70 271 GLU A CA 1
ATOM 2093 C C . GLU A 1 271 ? 31.830 37.202 19.575 1.00 16.12 271 GLU A C 1
ATOM 2094 O O . GLU A 1 271 ? 32.747 36.421 19.852 1.00 18.56 271 GLU A O 1
ATOM 2100 N N . TYR A 1 272 ? 32.041 38.507 19.440 1.00 15.64 272 TYR A N 1
ATOM 2101 C CA . TYR A 1 272 ? 33.417 38.987 19.317 1.00 14.69 272 TYR A CA 1
ATOM 2102 C C . TYR A 1 272 ? 33.830 40.014 20.355 1.00 16.95 272 TYR A C 1
ATOM 2103 O O . TYR A 1 272 ? 34.970 39.973 20.824 1.00 16.42 272 TYR A O 1
ATOM 2112 N N . ILE A 1 273 ? 32.964 40.962 20.709 1.00 14.76 273 ILE A N 1
ATOM 2113 C CA . ILE A 1 273 ? 33.393 42.068 21.562 1.00 15.15 273 ILE A CA 1
ATOM 2114 C C . ILE A 1 273 ? 33.665 41.523 22.960 1.00 18.00 273 ILE A C 1
ATOM 2115 O O . ILE A 1 273 ? 32.746 41.063 23.644 1.00 18.90 273 ILE A O 1
ATOM 2120 N N . ASP A 1 274 ? 34.930 41.567 23.380 1.00 16.68 274 ASP A N 1
ATOM 2121 C CA . ASP A 1 274 ? 35.359 41.042 24.680 1.00 18.62 274 ASP A CA 1
ATOM 2122 C C . ASP A 1 274 ? 34.876 39.609 24.915 1.00 18.87 274 ASP A C 1
ATOM 2123 O O . ASP A 1 274 ? 34.391 39.253 25.993 1.00 20.90 274 ASP A O 1
ATOM 2128 N N . ARG A 1 275 ? 35.034 38.776 23.892 1.00 16.37 275 ARG A N 1
ATOM 2129 C CA . ARG A 1 275 ? 34.564 37.398 23.917 1.00 19.47 275 ARG A CA 1
ATOM 2130 C C . ARG A 1 275 ? 35.424 36.567 22.974 1.00 20.71 275 ARG A C 1
ATOM 2131 O O . ARG A 1 275 ? 36.006 37.090 22.021 1.00 17.93 275 ARG A O 1
ATOM 2139 N N . ASN A 1 276 ? 35.509 35.263 23.257 1.00 21.25 276 ASN A N 1
ATOM 2140 C CA . ASN A 1 276 ? 36.173 34.301 22.374 1.00 18.04 276 ASN A CA 1
ATOM 2141 C C . ASN A 1 276 ? 37.626 34.673 22.085 1.00 17.13 276 ASN A C 1
ATOM 2142 O O . ASN A 1 276 ? 38.145 34.393 21.001 1.00 19.44 276 ASN A O 1
ATOM 2147 N N . GLY A 1 277 ? 38.283 35.306 23.050 1.00 17.15 277 GLY A N 1
ATOM 2148 C CA . GLY A 1 277 ? 39.673 35.679 22.917 1.00 19.25 277 GLY A CA 1
ATOM 2149 C C . GLY A 1 277 ? 39.904 37.066 22.359 1.00 16.85 277 GLY A C 1
ATOM 2150 O O . GLY A 1 277 ? 41.044 37.543 22.389 1.00 17.27 277 GLY A O 1
ATOM 2151 N N . PHE A 1 278 ? 38.866 37.723 21.850 1.00 17.17 278 PHE A N 1
ATOM 2152 C CA . PHE A 1 278 ? 39.005 39.050 21.268 1.00 14.17 278 PHE A CA 1
ATOM 2153 C C . PHE A 1 278 ? 38.877 40.099 22.358 1.00 18.63 278 PHE A C 1
ATOM 2154 O O . PHE A 1 278 ? 37.912 40.091 23.128 1.00 20.33 278 PHE A O 1
ATOM 2162 N N . VAL A 1 279 ? 39.846 40.998 22.417 1.00 16.06 279 VAL A N 1
ATOM 2163 C CA . VAL A 1 279 ? 39.846 42.097 23.371 1.00 15.29 279 VAL A CA 1
ATOM 2164 C C . VAL A 1 279 ? 39.465 43.379 22.643 1.00 15.47 279 VAL A C 1
ATOM 2165 O O . VAL A 1 279 ? 39.980 43.659 21.551 1.00 13.61 279 VAL A O 1
ATOM 2169 N N . ARG A 1 280 ? 38.560 44.154 23.234 1.00 14.19 280 ARG A N 1
ATOM 2170 C CA . ARG A 1 280 ? 38.244 45.470 22.698 1.00 13.86 280 ARG A CA 1
ATOM 2171 C C . ARG A 1 280 ? 39.243 46.505 23.192 1.00 15.51 280 ARG A C 1
ATOM 2172 O O . ARG A 1 280 ? 39.504 46.619 24.399 1.00 16.01 280 ARG A O 1
ATOM 2180 N N . TYR A 1 281 ? 39.796 47.257 22.252 1.00 13.28 281 TYR A N 1
ATOM 2181 C CA . TYR A 1 281 ? 40.655 48.391 22.529 1.00 14.58 281 TYR A CA 1
ATOM 2182 C C . TYR A 1 281 ? 40.001 49.654 21.991 1.00 14.18 281 TYR A C 1
ATOM 2183 O O . TYR A 1 281 ? 39.187 49.610 21.061 1.00 14.40 281 TYR A O 1
ATOM 2192 N N . TRP A 1 282 ? 40.329 50.778 22.609 1.00 15.42 282 TRP A N 1
ATOM 2193 C CA . TRP A 1 282 ? 39.846 52.081 22.185 1.00 13.83 282 TRP A CA 1
ATOM 2194 C C . TRP A 1 282 ? 41.034 52.914 21.734 1.00 14.53 282 TRP A C 1
ATOM 2195 O O . TRP A 1 282 ? 42.010 53.069 22.478 1.00 14.93 282 TRP A O 1
ATOM 2206 N N . ASP A 1 283 ? 40.967 53.418 20.505 1.00 12.96 283 ASP A N 1
ATOM 2207 C CA . ASP A 1 283 ? 41.981 54.326 19.974 1.00 11.47 283 ASP A CA 1
ATOM 2208 C C . ASP A 1 283 ? 41.552 55.745 20.331 1.00 13.21 283 ASP A C 1
ATOM 2209 O O . ASP A 1 283 ? 40.641 56.306 19.714 1.00 14.33 283 ASP A O 1
ATOM 2214 N N . GLU A 1 284 ? 42.205 56.323 21.345 1.00 13.52 284 GLU A N 1
ATOM 2215 C CA . GLU A 1 284 ? 41.838 57.648 21.826 1.00 14.85 284 GLU A CA 1
ATOM 2216 C C . GLU A 1 284 ? 42.160 58.748 20.829 1.00 15.98 284 GLU A C 1
ATOM 2217 O O . GLU A 1 284 ? 41.597 59.840 20.937 1.00 18.34 284 GLU A O 1
ATOM 2223 N N . GLU A 1 285 ? 43.053 58.504 19.871 1.00 13.97 285 GLU A N 1
ATOM 2224 C CA . GLU A 1 285 ? 43.312 59.539 18.884 1.00 13.00 285 GLU A CA 1
ATOM 2225 C C . GLU A 1 285 ? 42.290 59.491 17.757 1.00 13.66 285 GLU A C 1
A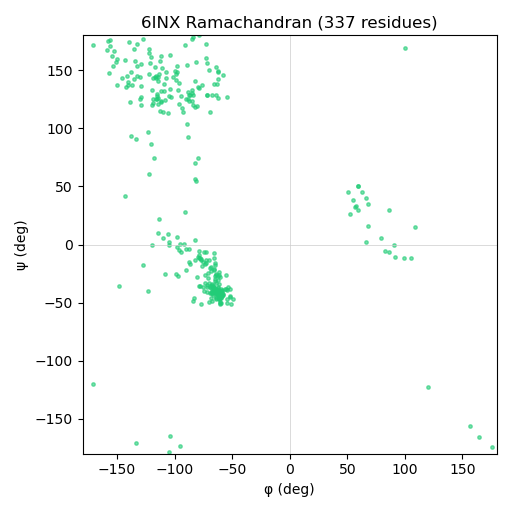TOM 2226 O O . GLU A 1 285 ? 41.703 60.514 17.407 1.00 14.86 285 GLU A O 1
ATOM 2232 N N . ALA A 1 286 ? 42.054 58.303 17.208 1.00 13.17 286 ALA A N 1
ATOM 2233 C CA . ALA A 1 286 ? 41.120 58.175 16.099 1.00 10.06 286 ALA A CA 1
ATOM 2234 C C . ALA A 1 286 ? 39.674 58.259 16.558 1.00 11.69 286 ALA A C 1
ATOM 2235 O O . ALA A 1 286 ? 38.788 58.485 15.728 1.00 11.20 286 ALA A O 1
ATOM 2237 N N . LYS A 1 287 ? 39.425 58.058 17.858 1.00 12.14 287 LYS A N 1
ATOM 2238 C CA . LYS A 1 287 ? 38.075 57.883 18.412 1.00 14.65 287 LYS A CA 1
ATOM 2239 C C . LYS A 1 287 ? 37.361 56.675 17.797 1.00 12.36 287 LYS A C 1
ATOM 2240 O O . LYS A 1 287 ? 36.216 56.763 17.343 1.00 12.84 287 LYS A O 1
ATOM 2246 N N . ALA A 1 288 ? 38.043 55.529 17.795 1.00 11.65 288 ALA A N 1
ATOM 2247 C CA . ALA A 1 288 ? 37.519 54.326 17.161 1.00 11.92 288 ALA A CA 1
ATOM 2248 C C . ALA A 1 288 ? 37.821 53.076 17.976 1.00 11.91 288 ALA A C 1
ATOM 2249 O O . ALA A 1 288 ? 38.931 52.939 18.517 1.00 11.87 288 ALA A O 1
ATOM 2251 N N . PRO A 1 289 ? 36.871 52.147 18.069 1.00 11.77 289 PRO A N 1
ATOM 2252 C CA . PRO A 1 289 ? 37.136 50.866 18.721 1.00 13.01 289 PRO A CA 1
ATOM 2253 C C . PRO A 1 289 ? 37.658 49.831 17.740 1.00 11.27 289 PRO A C 1
ATOM 2254 O O . PRO A 1 289 ? 37.398 49.878 16.536 1.00 11.89 289 PRO A O 1
ATOM 2258 N N . TYR A 1 290 ? 38.400 48.868 18.276 1.00 12.08 290 TYR A N 1
ATOM 2259 C CA . TYR A 1 290 ? 38.888 47.757 17.473 1.00 11.87 290 TYR A CA 1
ATOM 2260 C C . TYR A 1 290 ? 39.038 46.525 18.353 1.00 12.15 290 TYR A C 1
ATOM 2261 O O . TYR A 1 290 ? 39.182 46.633 19.573 1.00 12.88 290 TYR A O 1
ATOM 2270 N N . LEU A 1 291 ? 39.002 45.350 17.721 1.00 10.87 291 LEU A N 1
ATOM 2271 C CA . LEU A 1 291 ? 39.133 44.072 18.410 1.00 12.02 291 LEU A CA 1
ATOM 2272 C C . LEU A 1 291 ? 40.363 43.344 17.897 1.00 11.73 291 LEU A C 1
ATOM 2273 O O . LEU A 1 291 ? 40.677 43.399 16.705 1.00 10.65 291 LEU A O 1
ATOM 2278 N N . PHE A 1 292 ? 41.050 42.649 18.797 1.00 12.06 292 PHE A N 1
ATOM 2279 C CA . PHE A 1 292 ? 42.187 41.833 18.405 1.00 12.31 292 PHE A CA 1
ATOM 2280 C C . PHE A 1 292 ? 42.289 40.662 19.363 1.00 13.13 292 PHE A C 1
ATOM 2281 O O . PHE A 1 292 ? 42.143 40.838 20.575 1.00 13.85 292 PHE A O 1
ATOM 2289 N N . ASP A 1 293 ? 42.558 39.474 18.819 1.00 12.35 293 ASP A N 1
ATOM 2290 C CA . ASP A 1 293 ? 42.739 38.268 19.622 1.00 13.09 293 ASP A CA 1
ATOM 2291 C C . ASP A 1 293 ? 44.154 37.723 19.533 1.00 15.97 293 ASP A C 1
ATOM 2292 O O . ASP A 1 293 ? 44.403 36.595 19.976 1.00 16.98 293 ASP A O 1
ATOM 2297 N N . GLY A 1 294 ? 45.071 38.478 18.937 1.00 12.91 294 GLY A N 1
ATOM 2298 C CA . GLY A 1 294 ? 46.423 38.018 18.694 1.00 15.49 294 GLY A CA 1
ATOM 2299 C C . GLY A 1 294 ? 46.706 37.661 17.253 1.00 13.66 294 GLY A C 1
ATOM 2300 O O . GLY A 1 294 ? 47.879 37.481 16.901 1.00 15.89 294 GLY A O 1
ATOM 2301 N N . GLN A 1 295 ? 45.673 37.574 16.401 1.00 12.01 295 GLN A N 1
ATOM 2302 C CA . GLN A 1 295 ? 45.820 37.085 15.037 1.00 15.00 295 GLN A CA 1
ATOM 2303 C C . GLN A 1 295 ? 44.825 37.747 14.082 1.00 14.39 295 GLN A C 1
ATOM 2304 O O . GLN A 1 295 ? 45.157 38.014 12.924 1.00 13.55 295 GLN A O 1
ATOM 2310 N N . THR A 1 296 ? 43.609 38.021 14.552 1.00 14.03 296 THR A N 1
ATOM 2311 C CA . THR A 1 296 ? 42.538 38.569 13.723 1.00 12.44 296 THR A CA 1
ATOM 2312 C C . THR A 1 296 ? 42.191 39.962 14.230 1.00 11.15 296 THR A C 1
ATOM 2313 O O . THR A 1 296 ? 41.880 40.135 15.415 1.00 11.90 296 THR A O 1
ATOM 2317 N N . PHE A 1 297 ? 42.244 40.953 13.335 1.00 10.04 297 PHE A N 1
ATOM 2318 C CA . PHE A 1 297 ? 42.000 42.350 13.671 1.00 9.53 297 PHE A CA 1
ATOM 2319 C C . PHE A 1 297 ? 40.673 42.786 13.064 1.00 10.51 297 PHE A C 1
ATOM 2320 O O . PHE A 1 297 ? 40.442 42.573 11.868 1.00 11.47 297 PHE A O 1
ATOM 2328 N N . ILE A 1 298 ? 39.835 43.446 13.870 1.00 10.45 298 ILE A N 1
ATOM 2329 C CA . ILE A 1 298 ? 38.485 43.844 13.471 1.00 10.27 298 ILE A CA 1
ATOM 2330 C C . ILE A 1 298 ? 38.279 45.319 13.787 1.00 11.49 298 ILE A C 1
ATOM 2331 O O . ILE A 1 298 ? 38.460 45.739 14.932 1.00 12.19 298 ILE A O 1
ATOM 2336 N N . SER A 1 299 ? 37.886 46.097 12.776 1.00 10.12 299 SER A N 1
ATOM 2337 C CA . SER A 1 299 ? 37.594 47.517 12.927 1.00 9.56 299 SER A CA 1
ATOM 2338 C C . SER A 1 299 ? 36.089 47.728 12.801 1.00 9.17 299 SER A C 1
ATOM 2339 O O . SER A 1 299 ? 35.460 47.165 11.906 1.00 10.10 299 SER A O 1
ATOM 2342 N N . TYR A 1 300 ? 35.512 48.576 13.656 1.00 9.19 300 TYR A N 1
ATOM 2343 C CA . TYR A 1 300 ? 34.060 48.755 13.635 1.00 8.71 300 TYR A CA 1
ATOM 2344 C C . TYR A 1 300 ? 33.695 50.099 14.255 1.00 9.82 300 TYR A C 1
ATOM 2345 O O . TYR A 1 300 ? 34.556 50.821 14.747 1.00 13.29 300 TYR A O 1
ATOM 2354 N N . ASP A 1 301 ? 32.395 50.423 14.201 1.00 9.60 301 ASP A N 1
ATOM 2355 C CA . ASP A 1 301 ? 31.787 51.562 14.886 1.00 11.06 301 ASP A CA 1
ATOM 2356 C C . ASP A 1 301 ? 30.955 51.033 16.051 1.00 12.09 301 ASP A C 1
ATOM 2357 O O . ASP A 1 301 ? 30.328 49.968 15.949 1.00 12.06 301 ASP A O 1
ATOM 2362 N N . ASP A 1 302 ? 30.952 51.767 17.163 1.00 13.77 302 ASP A N 1
ATOM 2363 C CA . ASP A 1 302 ? 30.050 51.402 18.254 1.00 15.30 302 ASP A CA 1
ATOM 2364 C C . ASP A 1 302 ? 29.330 52.633 18.788 1.00 12.93 302 ASP A C 1
ATOM 2365 O O . ASP A 1 302 ? 29.414 53.705 18.187 1.00 12.24 302 ASP A O 1
ATOM 2370 N N . GLU A 1 303 ? 28.617 52.505 19.914 1.00 13.29 303 GLU A N 1
ATOM 2371 C CA . GLU A 1 303 ? 27.928 53.675 20.454 1.00 14.44 303 GLU A CA 1
ATOM 2372 C C . GLU A 1 303 ? 28.910 54.777 20.843 1.00 14.05 303 GLU A C 1
ATOM 2373 O O . GLU A 1 303 ? 28.579 55.966 20.750 1.00 15.63 303 GLU A O 1
ATOM 2379 N N . MET A 1 304 ? 30.123 54.403 21.253 1.00 14.75 304 MET A N 1
ATOM 2380 C CA . MET A 1 304 ? 31.125 55.380 21.677 1.00 17.91 304 MET A CA 1
ATOM 2381 C C . MET A 1 304 ? 31.640 56.196 20.489 1.00 14.61 304 MET A C 1
ATOM 2382 O O . MET A 1 304 ? 31.668 57.432 20.530 1.00 14.86 304 MET A O 1
ATOM 2387 N N . SER A 1 305 ? 32.036 55.524 19.410 1.00 13.05 305 SER A N 1
ATOM 2388 C CA . SER A 1 305 ? 32.507 56.262 18.242 1.00 13.46 305 SER A CA 1
ATOM 2389 C C . SER A 1 305 ? 31.375 57.047 17.583 1.00 11.22 305 SER A C 1
ATOM 2390 O O . SER A 1 305 ? 31.590 58.160 17.094 1.00 12.54 305 SER A O 1
ATOM 2393 N N . ILE A 1 306 ? 30.157 56.498 17.591 1.00 13.07 306 ILE A N 1
ATOM 2394 C CA . ILE A 1 306 ? 29.020 57.229 17.047 1.00 14.29 306 ILE A CA 1
ATOM 2395 C C . ILE A 1 306 ? 28.767 58.518 17.834 1.00 13.91 306 ILE A C 1
ATOM 2396 O O . ILE A 1 306 ? 28.527 59.577 17.242 1.00 14.91 306 ILE A O 1
ATOM 2401 N N . ARG A 1 307 ? 28.845 58.471 19.178 1.00 14.71 307 ARG A N 1
ATOM 2402 C CA . ARG A 1 307 ? 28.671 59.720 19.931 1.00 16.49 307 ARG A CA 1
ATOM 2403 C C . ARG A 1 307 ? 29.721 60.741 19.534 1.00 14.85 307 ARG A C 1
ATOM 2404 O O . ARG A 1 307 ? 29.414 61.924 19.366 1.00 16.35 307 ARG A O 1
ATOM 2412 N N . TYR A 1 308 ? 30.975 60.305 19.378 1.00 14.55 308 TYR A N 1
ATOM 2413 C CA . TYR A 1 308 ? 32.009 61.239 18.949 1.00 14.61 308 TYR A CA 1
ATOM 2414 C C . TYR A 1 308 ? 31.710 61.801 17.563 1.00 12.94 308 TYR A C 1
ATOM 2415 O O . TYR A 1 308 ? 31.923 62.992 17.313 1.00 14.51 308 TYR A O 1
ATOM 2424 N N . LYS A 1 309 ? 31.199 60.967 16.656 1.00 16.06 309 LYS A N 1
ATOM 2425 C CA . LYS A 1 309 ? 30.846 61.452 15.324 1.00 15.58 309 LYS A CA 1
ATOM 2426 C C . LYS A 1 309 ? 29.726 62.484 15.387 1.00 13.92 309 LYS A C 1
ATOM 2427 O O . LYS A 1 309 ? 29.760 63.490 14.670 1.00 12.57 309 LYS A O 1
ATOM 2433 N N . CYS A 1 310 ? 28.738 62.263 16.261 1.00 15.42 310 CYS A N 1
ATOM 2434 C CA . CYS A 1 310 ? 27.639 63.216 16.405 1.00 15.93 310 CYS A CA 1
ATOM 2435 C C . CYS A 1 310 ? 28.118 64.540 16.988 1.00 14.19 310 CYS A C 1
ATOM 2436 O O . CYS A 1 310 ? 27.719 65.612 16.513 1.00 15.06 310 CYS A O 1
ATOM 2439 N N . ASP A 1 311 ? 28.974 64.488 18.017 1.00 15.98 311 ASP A N 1
ATOM 2440 C CA . ASP A 1 311 ? 29.530 65.716 18.579 1.00 18.39 311 ASP A CA 1
ATOM 2441 C C . ASP A 1 311 ? 30.310 66.493 17.529 1.00 16.27 311 ASP A C 1
ATOM 2442 O O . ASP A 1 311 ? 30.282 67.729 17.511 1.00 17.19 311 ASP A O 1
ATOM 2447 N N . TYR A 1 312 ? 31.033 65.779 16.656 1.00 15.88 312 TYR A N 1
ATOM 2448 C CA . TYR A 1 312 ? 31.783 66.426 15.583 1.00 16.08 312 TYR A CA 1
ATOM 2449 C C . TYR A 1 312 ? 30.846 67.113 14.598 1.00 12.84 312 TYR A C 1
ATOM 2450 O O . TYR A 1 312 ? 31.112 68.237 14.156 1.00 13.83 312 TYR A O 1
ATOM 2459 N N . VAL A 1 313 ? 29.737 66.458 14.254 1.00 14.44 313 VAL A N 1
ATOM 2460 C CA . VAL A 1 313 ? 28.760 67.062 13.351 1.00 14.48 313 VAL A CA 1
ATOM 2461 C C . VAL A 1 313 ? 28.234 68.368 13.933 1.00 14.26 313 VAL A C 1
ATOM 2462 O O . VAL A 1 313 ? 28.134 69.383 13.235 1.00 15.57 313 VAL A O 1
ATOM 2466 N N . LYS A 1 314 ? 27.929 68.370 15.231 1.00 17.42 314 LYS A N 1
ATOM 2467 C CA . LYS A 1 314 ? 27.401 69.572 15.871 1.00 17.92 314 LYS A CA 1
ATOM 2468 C C . LYS A 1 314 ? 28.455 70.670 15.939 1.00 18.59 314 LYS A C 1
ATOM 2469 O O . LYS A 1 314 ? 28.181 71.827 15.602 1.00 19.67 314 LYS A O 1
ATOM 2475 N N . ALA A 1 315 ? 29.675 70.323 16.354 1.00 16.27 315 ALA A N 1
ATOM 2476 C CA . ALA A 1 315 ? 30.713 71.331 16.523 1.00 17.98 315 ALA A CA 1
ATOM 2477 C C . ALA A 1 315 ? 31.118 71.940 15.189 1.00 18.97 315 ALA A C 1
ATOM 2478 O O . ALA A 1 315 ? 31.379 73.147 15.103 1.00 20.54 315 ALA A O 1
ATOM 2480 N N . GLN A 1 316 ? 31.172 71.125 14.137 1.00 15.76 316 GLN A N 1
ATOM 2481 C CA . GLN A 1 316 ? 31.600 71.566 12.820 1.00 16.50 316 GLN A CA 1
ATOM 2482 C C . GLN A 1 316 ? 30.448 72.061 11.963 1.00 16.51 316 GLN A C 1
ATOM 2483 O O . GLN A 1 316 ? 30.687 72.534 10.847 1.00 19.93 316 GLN A O 1
ATOM 2489 N N . GLU A 1 317 ? 29.215 71.954 12.463 1.00 16.93 317 GLU A N 1
ATOM 2490 C CA . GLU A 1 317 ? 28.030 72.474 11.785 1.00 18.43 317 GLU A CA 1
ATOM 2491 C C . GLU A 1 317 ? 27.794 71.778 10.446 1.00 18.94 317 GLU A C 1
ATOM 2492 O O . GLU A 1 317 ? 27.496 72.412 9.429 1.00 19.13 317 GLU A O 1
ATOM 2498 N N . LEU A 1 318 ? 27.918 70.455 10.459 1.00 16.07 318 LEU A N 1
ATOM 2499 C CA . LEU A 1 318 ? 27.621 69.647 9.289 1.00 14.93 318 LEU A CA 1
ATOM 2500 C C . LEU A 1 318 ? 26.124 69.336 9.245 1.00 16.43 318 LEU A C 1
ATOM 2501 O O . LEU A 1 318 ? 25.359 69.694 10.148 1.00 16.39 318 LEU A O 1
ATOM 2506 N N . ALA A 1 319 ? 25.694 68.645 8.187 1.00 15.05 319 ALA A N 1
ATOM 2507 C CA . ALA A 1 319 ? 24.268 68.387 7.997 1.00 16.10 319 ALA A CA 1
ATOM 2508 C C . ALA A 1 319 ? 23.749 67.255 8.878 1.00 14.98 319 ALA A C 1
ATOM 2509 O O . ALA A 1 319 ? 22.595 67.297 9.321 1.00 15.70 319 ALA A O 1
ATOM 2511 N N . GLY A 1 320 ? 24.554 66.226 9.120 1.00 12.95 320 GLY A N 1
ATOM 2512 C CA . GLY A 1 320 ? 24.073 65.079 9.871 1.00 12.40 320 GLY A CA 1
ATOM 2513 C C . GLY A 1 320 ? 24.890 63.838 9.547 1.00 11.56 320 GLY A C 1
ATOM 2514 O O . GLY A 1 320 ? 26.043 63.932 9.136 1.00 13.05 320 GLY A O 1
ATOM 2515 N N . VAL A 1 321 ? 24.264 62.682 9.770 1.00 11.79 321 VAL A N 1
ATOM 2516 C CA . VAL A 1 321 ? 24.927 61.382 9.690 1.00 14.70 321 VAL A CA 1
ATOM 2517 C C . VAL A 1 321 ? 24.030 60.417 8.931 1.00 14.20 321 VAL A C 1
ATOM 2518 O O . VAL A 1 321 ? 22.804 60.438 9.088 1.00 13.44 321 VAL A O 1
ATOM 252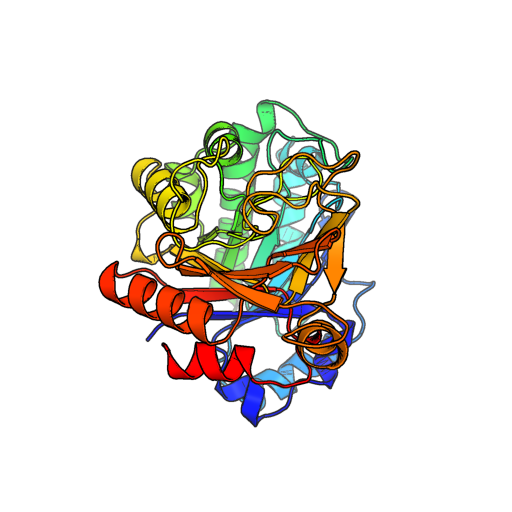2 N N . MET A 1 322 ? 24.646 59.563 8.112 1.00 14.09 322 MET A N 1
ATOM 2523 C CA . MET A 1 322 ? 23.964 58.431 7.507 1.00 12.69 322 MET A CA 1
ATOM 2524 C C . MET A 1 322 ? 24.658 57.139 7.918 1.00 13.82 322 MET A C 1
ATOM 2525 O O . MET A 1 322 ? 25.817 57.144 8.353 1.00 15.16 322 MET A O 1
ATOM 2530 N N . PHE A 1 323 ? 23.952 56.020 7.774 1.00 12.01 323 PHE A N 1
ATOM 2531 C CA . PHE A 1 323 ? 24.535 54.736 8.137 1.00 12.35 323 PHE A CA 1
ATOM 2532 C C . PHE A 1 323 ? 24.220 53.646 7.122 1.00 11.61 323 PHE A C 1
ATOM 2533 O O . PHE A 1 323 ? 23.166 53.643 6.477 1.00 11.09 323 PHE A O 1
ATOM 2541 N N . TRP A 1 324 ? 25.163 52.720 6.992 1.00 11.77 324 TRP A N 1
ATOM 2542 C CA . TRP A 1 324 ? 24.987 51.468 6.263 1.00 11.36 324 TRP A CA 1
ATOM 2543 C C . TRP A 1 324 ? 25.184 50.351 7.275 1.00 12.29 324 TRP A C 1
ATOM 2544 O O . TRP A 1 324 ? 26.249 50.283 7.899 1.00 12.01 324 TRP A O 1
ATOM 2555 N N . GLU A 1 325 ? 24.188 49.475 7.459 1.00 13.30 325 GLU A N 1
ATOM 2556 C CA . GLU A 1 325 ? 22.848 49.477 6.866 1.00 13.55 325 GLU A CA 1
ATOM 2557 C C . GLU A 1 325 ? 21.901 48.970 7.973 1.00 17.03 325 GLU A C 1
ATOM 2558 O O . GLU A 1 325 ? 22.343 48.290 8.902 1.00 16.50 325 GLU A O 1
ATOM 2564 N N . TYR A 1 326 ? 20.604 49.285 7.856 1.00 15.77 326 TYR A N 1
ATOM 2565 C CA . TYR A 1 326 ? 19.630 49.040 8.925 1.00 16.81 326 TYR A CA 1
ATOM 2566 C C . TYR A 1 326 ? 19.692 47.618 9.488 1.00 16.80 326 TYR A C 1
ATOM 2567 O O . TYR A 1 326 ? 19.683 47.424 10.713 1.00 19.27 326 TYR A O 1
ATOM 2576 N N . GLY A 1 327 ? 19.730 46.614 8.620 1.00 15.83 327 GLY A N 1
ATOM 2577 C CA . GLY A 1 327 ? 19.695 45.222 9.034 1.00 17.14 327 GLY A CA 1
ATOM 2578 C C . GLY A 1 327 ? 20.955 44.680 9.671 1.00 19.68 327 GLY A C 1
ATOM 2579 O O . GLY A 1 327 ? 20.959 43.544 10.157 1.00 18.82 327 GLY A O 1
ATOM 2580 N N . CYS A 1 328 ? 22.032 45.458 9.685 1.00 16.96 328 CYS A N 1
ATOM 2581 C CA . CYS A 1 328 ? 23.301 44.999 10.229 1.00 16.42 328 CYS A CA 1
ATOM 2582 C C . CYS A 1 328 ? 23.364 45.062 11.746 1.00 17.56 328 CYS A C 1
ATOM 2583 O O . CYS A 1 328 ? 24.327 44.544 12.328 1.00 16.13 328 CYS A O 1
ATOM 2586 N N . ASP A 1 329 ? 22.396 45.702 12.397 1.00 16.49 329 ASP A N 1
ATOM 2587 C CA . ASP A 1 329 ? 22.391 45.821 13.856 1.00 15.71 329 ASP A CA 1
ATOM 2588 C C . ASP A 1 329 ? 20.999 45.490 14.380 1.00 18.70 329 ASP A C 1
ATOM 2589 O O . ASP A 1 329 ? 20.166 46.386 14.540 1.00 19.49 329 ASP A O 1
ATOM 2594 N N . ARG A 1 330 ? 20.777 44.217 14.691 1.00 18.01 330 ARG A N 1
ATOM 2595 C CA . ARG A 1 330 ? 19.519 43.795 15.288 1.00 21.51 330 ARG A CA 1
ATOM 2596 C C . ARG A 1 330 ? 19.440 44.086 16.783 1.00 27.45 330 ARG A C 1
ATOM 2597 O O . ARG A 1 330 ? 18.384 43.859 17.382 1.00 28.92 330 ARG A O 1
ATOM 2605 N N . THR A 1 331 ? 20.522 44.571 17.405 1.00 21.24 331 THR A N 1
ATOM 2606 C CA . THR A 1 331 ? 20.429 45.041 18.783 1.00 21.38 331 THR A CA 1
ATOM 2607 C C . THR A 1 331 ? 19.744 46.397 18.889 1.00 24.94 331 THR A C 1
ATOM 2608 O O . THR A 1 331 ? 19.361 46.791 19.995 1.00 25.57 331 THR A O 1
ATOM 2612 N N . HIS A 1 332 ? 19.600 47.122 17.776 1.00 21.24 332 HIS A N 1
ATOM 2613 C CA . HIS A 1 332 ? 18.969 48.440 17.688 1.00 21.12 332 HIS A CA 1
ATOM 2614 C C . HIS A 1 332 ? 19.739 49.535 18.416 1.00 17.81 332 HIS A C 1
ATOM 2615 O O . HIS A 1 332 ? 19.299 50.694 18.414 1.00 19.92 332 HIS A O 1
ATOM 2622 N N . ARG A 1 333 ? 20.899 49.220 19.003 1.00 18.62 333 ARG A N 1
ATOM 2623 C CA . ARG A 1 333 ? 21.605 50.183 19.836 1.00 19.41 333 ARG A CA 1
ATOM 2624 C C . ARG A 1 333 ? 22.277 51.276 19.013 1.00 12.82 333 ARG A C 1
ATOM 2625 O O . ARG A 1 333 ? 22.370 52.420 19.470 1.00 16.85 333 ARG A O 1
ATOM 2633 N N . LEU A 1 334 ? 22.745 50.956 17.799 1.00 12.91 334 LEU A N 1
ATOM 2634 C CA . LEU A 1 334 ? 23.523 51.936 17.051 1.00 15.80 334 LEU A CA 1
ATOM 2635 C C . LEU A 1 334 ? 22.634 53.039 16.491 1.00 12.65 334 LEU A C 1
ATOM 2636 O O . LEU A 1 334 ? 23.007 54.218 16.525 1.00 14.20 334 LEU A O 1
ATOM 2641 N N . LEU A 1 335 ? 21.442 52.685 16.004 1.00 14.05 335 LEU A N 1
ATOM 2642 C CA . LEU A 1 335 ? 20.486 53.711 15.596 1.00 15.62 335 LEU A CA 1
ATOM 2643 C C . LEU A 1 335 ? 20.049 54.564 16.784 1.00 15.24 335 LEU A C 1
ATOM 2644 O O . LEU A 1 335 ? 19.931 55.790 16.670 1.00 16.78 335 LEU A O 1
ATOM 2649 N N . ASP A 1 336 ? 19.821 53.941 17.942 1.00 14.77 336 ASP A N 1
ATOM 2650 C CA . ASP A 1 336 ? 19.476 54.723 19.127 1.00 17.69 336 ASP A CA 1
ATOM 2651 C C . ASP A 1 336 ? 20.582 55.714 19.484 1.00 15.51 336 ASP A C 1
ATOM 2652 O O . ASP A 1 336 ? 20.310 56.881 19.790 1.00 17.65 336 ASP A O 1
ATOM 2657 N N . ALA A 1 337 ? 21.842 55.271 19.431 1.00 17.81 337 ALA A N 1
ATOM 2658 C CA . ALA A 1 337 ? 22.957 56.158 19.739 1.00 18.48 337 ALA A CA 1
ATOM 2659 C C . ALA A 1 337 ? 23.017 57.334 18.773 1.00 15.99 337 ALA A C 1
ATOM 2660 O O . ALA A 1 337 ? 23.289 58.472 19.178 1.00 17.67 337 ALA A O 1
ATOM 2662 N N . LEU A 1 338 ? 22.769 57.079 17.483 1.00 16.50 338 LEU A N 1
ATOM 2663 C CA . LEU A 1 338 ? 22.752 58.152 16.498 1.00 16.65 338 LEU A CA 1
ATOM 2664 C C . LEU A 1 338 ? 21.618 59.128 16.781 1.00 14.59 338 LEU A C 1
ATOM 2665 O O . LEU A 1 338 ? 21.811 60.353 16.772 1.00 17.02 338 LEU A O 1
ATOM 2670 N N . TYR A 1 339 ? 20.420 58.598 17.032 1.00 15.16 339 TYR A N 1
ATOM 2671 C CA . TYR A 1 339 ? 19.268 59.443 17.328 1.00 17.62 339 TYR A CA 1
ATOM 2672 C C . TYR A 1 339 ? 19.505 60.306 18.564 1.00 18.77 339 TYR A C 1
ATOM 2673 O O . TYR A 1 339 ? 19.203 61.506 18.563 1.00 17.40 339 TYR A O 1
ATOM 2682 N N . GLN A 1 340 ? 20.056 59.717 19.626 1.00 18.29 340 GLN A N 1
ATOM 2683 C CA . GLN A 1 340 ? 20.324 60.480 20.843 1.00 18.07 340 GLN A CA 1
ATOM 2684 C C . GLN A 1 340 ? 21.402 61.529 20.622 1.00 23.50 340 GLN A C 1
ATOM 2685 O O . GLN A 1 340 ? 21.346 62.616 21.206 1.00 19.85 340 GLN A O 1
ATOM 2691 N N . GLY A 1 341 ? 22.413 61.209 19.811 1.00 19.39 341 GLY A N 1
ATOM 2692 C CA . GLY A 1 341 ? 23.527 62.116 19.627 1.00 19.63 341 GLY A CA 1
ATOM 2693 C C . GLY A 1 341 ? 23.213 63.332 18.788 1.00 19.74 341 GLY A C 1
ATOM 2694 O O . GLY A 1 341 ? 23.978 64.301 18.819 1.00 26.00 341 GLY A O 1
ATOM 2695 N N . LEU A 1 342 ? 22.115 63.309 18.036 1.00 18.61 342 LEU A N 1
ATOM 2696 C CA . LEU A 1 342 ? 21.800 64.417 17.141 1.00 21.91 342 LEU A CA 1
ATOM 2697 C C . LEU A 1 342 ? 20.498 65.119 17.526 1.00 26.21 342 LEU A C 1
ATOM 2698 O O . LEU A 1 342 ? 19.911 64.811 18.562 1.00 32.07 342 LEU A O 1
#

Radius of gyration: 19.54 Å; Cα contacts (8 Å, |Δi|>4): 805; chains: 1; bounding box: 50×39×49 Å

Solvent-accessible surface area: 13762 Å² total; per-residue (Å²): 194,70,20,7,0,0,3,0,25,12,192,42,0,76,77,14,70,122,117,14,0,118,36,4,46,10,0,0,0,9,40,0,68,13,116,164,42,98,12,44,19,69,69,20,136,38,6,168,57,0,76,84,3,48,191,38,10,99,127,3,17,0,0,0,0,0,2,4,117,60,19,29,16,0,8,86,0,0,63,67,96,76,0,23,73,9,0,0,86,5,0,25,152,2,8,73,88,61,31,2,6,0,0,0,1,4,2,15,35,1,35,50,50,116,11,72,15,45,35,33,120,93,1,83,49,18,2,5,64,0,0,89,12,0,25,95,23,0,54,112,17,4,111,144,68,72,102,92,9,59,0,0,0,1,0,1,5,50,82,74,1,29,78,1,5,61,5,51,85,0,30,161,13,4,36,6,0,0,0,19,0,18,53,27,2,5,42,156,16,57,25,0,0,1,0,3,3,2,73,31,3,106,60,6,150,82,134,8,1,0,40,29,0,1,45,42,0,47,181,26,33,2,40,62,125,41,0,0,0,0,0,0,4,12,0,22,32,0,127,82,5,63,113,86,74,124,0,14,34,26,141,4,114,34,50,0,32,143,16,20,44,2,30,84,0,24,62,79,50,35,94,124,93,57,21,66,60,64,58,20,134,85,0,49,4,0,10,0,7,55,23,98,23,0,0,1,3,2,9,60,92,1,0,140,82,0,0,57,15,0,85,80,73,130,7,16,0,0,0,0,68,8,20,20,20,7,168,40,107,111,0,12,46,14,0,104,125,2,40

InterPro domains:
  IPR001223 Glycoside hydrolase family 18, catalytic domain [PF00704] (7-329)
  IPR001223 Glycoside hydrolase family 18, catalytic domain [PS51910] (5-345)
  IPR001579 Glycosyl hydrolase family 18, active site [PS01095] (103-111)
  IPR011583 Chitinase II/V-like, catalytic domain [SM00636] (5-329)
  IPR017853 Glycoside hydrolase superfamily [SSF51445] (3-332)
  IPR029070 Chitinase insertion domain superfamily [G3DSA:3.10.50.10] (240-300)
  IPR029070 Chitinase insertion domain superfamily [SSF54556] (237-300)
  IPR050314 Glycosyl hydrolase family 18 [PTHR11177] (24-330)

Foldseek 3Di:
DFAEEFEAELVCVVVDDLVLLQLHQEYEYPAFAADPLETDDVVRDRLQCVVVSCVSPVNHAYAHEYADQLREDPQVLLVDPNSLLRHLVRQLVVVVVGVHQGYEYEPPAAQDCVSVYDHDLCSAVSVLVSLVNNLVSQVVSCVVVVHHGFYEYEFEQDPVRLVRYQLQSNQVSHQAYEYAQFCCFAQPFQWDAAGRFQAADPPAPDHTYQVVSLVVSVVSHHDQQRYAYEFEQFKWKAFFWAQPPLSHRTGGPGGTHTDAGNQCCVVDADVHPQWDWDADVRRQFIWIHNRTMIMTHDDLRSLLVVLVCCVVVVHRAYYYPHDVSDPVCRNSVSRSVSD

B-factor: mean 17.53, std 7.8, range [8.04, 50.47]

Secondary structure (DSSP, 8-s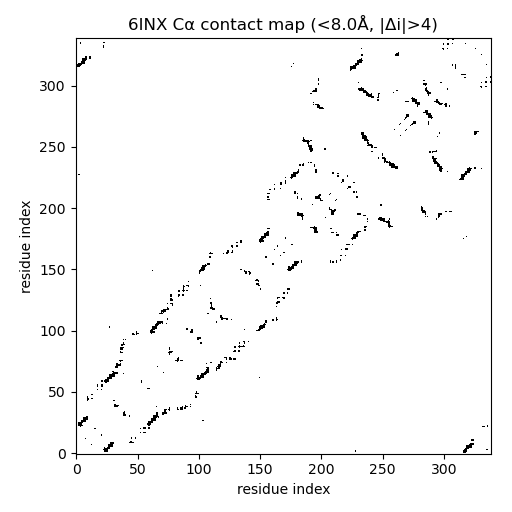tate):
--EEEEEEEGGGGGG--HHHHTT-SEEEEEEEEEETTEEE-TT---GGGHHHHHHH-TT-EEEEEEE-TT---HHHHHTSHHHHHHHHHHHHHHHHHSS--EEEEE-S-TT--TTTS---TTHHHHHHHHHHHHHHHHHHHHHHHTS--EEEEEEE-SHHHHHTS-HHHHGGG-SEEEEE-SSSSSTT-SB---SS-SSPPTT-S----HHHHHHHHHHTT--GGGEEEEEESEEEEE-S--SSGGGTT-B-SS--EEEEEHHHIIIIITTBTTBEEEEETTTTEEEEESSS-EEE---HHHHHHHHHHHHHHT--EEEEE-GGG-TT-HHHHHHHHH-